Protein AF-A0A895XPS8-F1 (afdb_monomer)

Secondary structure (DSSP, 8-state):
-----------HHHHHHHHHHHHSPPPPHHHHHHHHHHTEEEEEEEETTEEEEEEEEEEE--------------------------------------------------PPPPGGGG---------------------PEEEEESB-SS-EEEES-HHHHHHHHHSS---GGGSSTTHHHHHHH--GGG----GGGEE-TTTHHHHGGG-GGG--HHHHHHHHHHHHHHHHHTT-HHHHGGGSTTSTTHHHHHHHHHHHS-TTHHHHHHHHHTTS-HHHHHHHHHHHHHHHHHHEEEE----

Radius of gyration: 29.36 Å; Cα contacts (8 Å, |Δi|>4): 339; chains: 1; bounding box: 60×93×83 Å

Structure (mmCIF, N/CA/C/O backbone):
data_AF-A0A895XPS8-F1
#
_entry.id   AF-A0A895XPS8-F1
#
loop_
_atom_site.group_PDB
_atom_site.id
_atom_site.type_symbol
_atom_site.label_atom_id
_atom_site.label_alt_id
_atom_site.label_comp_id
_atom_site.label_asym_id
_atom_site.label_entity_id
_atom_site.label_seq_id
_atom_site.pdbx_PDB_ins_code
_atom_site.Cartn_x
_atom_site.Cartn_y
_atom_site.Cartn_z
_atom_site.occupancy
_atom_site.B_iso_or_equiv
_atom_site.auth_seq_id
_atom_site.auth_comp_id
_atom_site.auth_asym_id
_atom_site.auth_atom_id
_atom_site.pdbx_PDB_model_num
ATOM 1 N N . MET A 1 1 ? -20.453 52.262 13.082 1.00 40.09 1 MET A N 1
ATOM 2 C CA . MET A 1 1 ? -20.256 51.409 11.887 1.00 40.09 1 MET A CA 1
ATOM 3 C C . MET A 1 1 ? -18.752 51.249 11.687 1.00 40.09 1 MET A C 1
ATOM 5 O O . MET A 1 1 ? -18.080 52.264 11.710 1.00 40.09 1 MET A O 1
ATOM 9 N N . GLY A 1 2 ? -18.161 50.062 11.555 1.00 44.53 2 GLY A N 1
ATOM 10 C CA . GLY A 1 2 ? -18.755 48.728 11.683 1.00 44.53 2 GLY A CA 1
ATOM 11 C C . GLY A 1 2 ? -18.325 47.770 10.572 1.00 44.53 2 GLY A C 1
ATOM 12 O O . GLY A 1 2 ? -19.093 47.575 9.638 1.00 44.53 2 GLY A O 1
ATOM 13 N N . ARG A 1 3 ? -17.126 47.186 10.698 1.00 40.00 3 ARG A N 1
ATOM 14 C CA . ARG A 1 3 ? -16.707 45.897 10.110 1.00 40.00 3 ARG A CA 1
ATOM 15 C C . ARG A 1 3 ? -15.307 45.547 10.625 1.00 40.00 3 ARG A C 1
ATOM 17 O O . ARG A 1 3 ? -14.319 46.065 10.119 1.00 40.00 3 ARG A O 1
ATOM 24 N N . HIS A 1 4 ? -15.231 44.654 11.609 1.00 42.81 4 HIS A N 1
ATOM 25 C CA . HIS A 1 4 ? -14.074 43.765 11.672 1.00 42.81 4 HIS A CA 1
ATOM 26 C C . HIS A 1 4 ? -14.190 42.818 10.472 1.00 42.81 4 HIS A C 1
ATOM 28 O O . HIS A 1 4 ? -15.273 42.288 10.220 1.00 42.81 4 HIS A O 1
ATOM 34 N N . GLN A 1 5 ? -13.105 42.621 9.726 1.00 44.41 5 GLN A N 1
ATOM 35 C CA . GLN A 1 5 ? -12.938 41.386 8.969 1.00 44.41 5 GLN A CA 1
ATOM 36 C C . GLN A 1 5 ? -12.171 40.435 9.870 1.00 44.41 5 GLN A C 1
ATOM 38 O O . GLN A 1 5 ? -10.956 40.562 10.010 1.00 44.41 5 GLN A O 1
ATOM 43 N N . ASP A 1 6 ? -12.900 39.524 10.502 1.00 43.03 6 ASP A N 1
ATOM 44 C CA . ASP A 1 6 ? -12.275 38.316 11.010 1.00 43.03 6 ASP A CA 1
ATOM 45 C C . ASP A 1 6 ? -11.855 37.460 9.805 1.00 43.03 6 ASP A C 1
ATOM 47 O O . ASP A 1 6 ? -12.596 37.355 8.820 1.00 43.03 6 ASP A O 1
ATOM 51 N N . LYS A 1 7 ? -10.642 36.913 9.847 1.00 45.88 7 LYS A N 1
ATOM 52 C CA . LYS A 1 7 ? -10.114 36.033 8.805 1.00 45.88 7 LYS A CA 1
ATOM 53 C C . LYS A 1 7 ? -10.013 34.643 9.395 1.00 45.88 7 LYS A C 1
ATOM 55 O O . LYS A 1 7 ? -9.065 34.354 10.118 1.00 45.88 7 LYS A O 1
ATOM 60 N N . SER A 1 8 ? -10.962 33.792 9.014 1.00 46.81 8 SER A N 1
ATOM 61 C CA . SER A 1 8 ? -10.943 32.355 9.27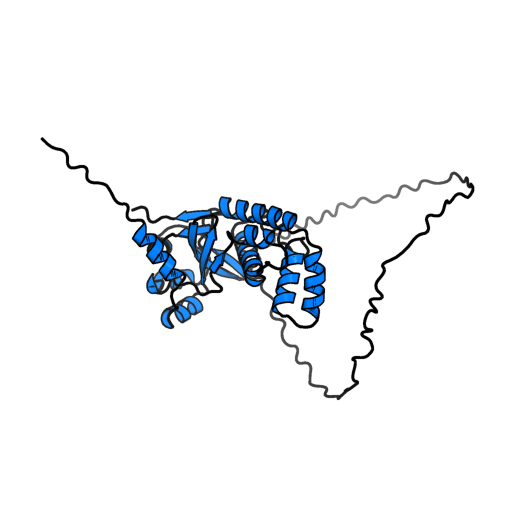4 1.00 46.81 8 SER A CA 1
ATOM 62 C C . SER A 1 8 ? -9.603 31.752 8.841 1.00 46.81 8 SER A C 1
ATOM 64 O O . SER A 1 8 ? -9.371 31.520 7.652 1.00 46.81 8 SER A O 1
ATOM 66 N N . LYS A 1 9 ? -8.714 31.527 9.808 1.00 41.38 9 LYS A N 1
ATOM 67 C CA . LYS A 1 9 ? -7.493 30.747 9.633 1.00 41.38 9 LYS A CA 1
ATOM 68 C C . LYS A 1 9 ? -7.880 29.291 9.887 1.00 41.38 9 LYS A C 1
ATOM 70 O O . LYS A 1 9 ? -8.288 28.973 10.998 1.00 41.38 9 LYS A O 1
ATOM 75 N N . THR A 1 10 ? -7.868 28.470 8.841 1.00 42.91 10 THR A N 1
ATOM 76 C CA . THR A 1 10 ? -8.359 27.085 8.885 1.00 42.91 10 THR A CA 1
ATOM 77 C C . THR A 1 10 ? -7.431 26.167 9.675 1.00 42.91 10 THR A C 1
ATOM 79 O O . THR A 1 10 ? -6.238 26.440 9.815 1.00 42.91 10 THR A O 1
ATOM 82 N N . ASP A 1 11 ? -8.011 25.093 10.209 1.00 46.03 11 ASP A N 1
ATOM 83 C CA . ASP A 1 11 ? -7.439 24.250 11.269 1.00 46.03 11 ASP A CA 1
ATOM 84 C C . ASP A 1 11 ? -6.511 23.125 10.749 1.00 46.03 11 ASP A C 1
ATOM 86 O O . ASP A 1 11 ? -6.299 22.110 11.410 1.00 46.03 11 ASP A O 1
ATOM 90 N N . ASP A 1 12 ? -5.944 23.294 9.546 1.00 49.62 12 ASP A N 1
ATOM 91 C CA . ASP A 1 12 ? -5.148 22.271 8.840 1.00 49.62 12 ASP A CA 1
ATOM 92 C C . ASP A 1 12 ? -3.921 21.776 9.635 1.00 49.62 12 ASP A C 1
ATOM 94 O O . ASP A 1 12 ? -3.418 20.680 9.390 1.00 49.62 12 ASP A O 1
ATOM 98 N N . THR A 1 13 ? -3.435 22.556 10.609 1.00 48.44 13 THR A N 1
ATOM 99 C CA . THR A 1 13 ? -2.271 22.189 11.431 1.00 48.44 13 THR A CA 1
ATOM 100 C C . THR A 1 13 ? -2.527 20.951 12.297 1.00 48.44 13 THR A C 1
ATOM 102 O O . THR A 1 13 ? -1.602 20.172 12.492 1.00 48.44 13 THR A O 1
ATOM 105 N N . SER A 1 14 ? -3.757 20.723 12.780 1.00 61.34 14 SER A N 1
ATOM 106 C CA . SER A 1 14 ? -4.038 19.591 13.682 1.00 61.34 14 SER A CA 1
ATOM 107 C C . SER A 1 14 ? -4.089 18.236 12.969 1.00 61.34 14 SER A C 1
ATOM 109 O O . SER A 1 14 ? -3.797 17.216 13.594 1.00 61.34 14 SER A O 1
ATOM 111 N N . ALA A 1 15 ? -4.482 18.204 11.690 1.00 60.53 15 ALA A N 1
ATOM 112 C CA . ALA A 1 15 ? -4.585 16.959 10.928 1.00 60.53 15 ALA A CA 1
ATOM 113 C C . ALA A 1 15 ? -3.202 16.464 10.477 1.00 60.53 15 ALA A C 1
ATOM 115 O O . ALA A 1 15 ? -2.895 15.295 10.687 1.00 60.53 15 ALA A O 1
ATOM 116 N N . SER A 1 16 ? -2.352 17.363 9.953 1.00 64.56 16 SER A N 1
ATOM 117 C CA . SER A 1 16 ? -0.958 17.035 9.602 1.00 64.56 16 SER A CA 1
ATOM 118 C C . SER A 1 16 ? -0.219 16.477 10.814 1.00 64.56 16 SER A C 1
ATOM 120 O O . SER A 1 16 ? 0.186 15.325 10.784 1.00 64.56 16 SER A O 1
ATOM 122 N N . ASP A 1 17 ? -0.180 17.223 11.924 1.00 61.81 17 ASP A N 1
ATOM 123 C CA . ASP A 1 17 ? 0.524 16.831 13.155 1.00 61.81 17 ASP A CA 1
ATOM 124 C C . ASP A 1 17 ? 0.057 15.459 13.687 1.00 61.81 17 ASP A C 1
ATOM 126 O O . ASP A 1 17 ? 0.854 14.655 14.160 1.00 61.81 17 ASP A O 1
ATOM 130 N N . SER A 1 18 ? -1.229 15.121 13.529 1.00 63.16 18 SER A N 1
ATOM 131 C CA . SER A 1 18 ? -1.770 13.811 13.931 1.00 63.16 18 SER A CA 1
ATOM 132 C C . SER A 1 18 ? -1.343 12.650 13.023 1.00 63.16 18 SER A C 1
ATOM 134 O O . SER A 1 18 ? -1.255 11.518 13.504 1.00 63.16 18 SER A O 1
ATOM 136 N N . LEU A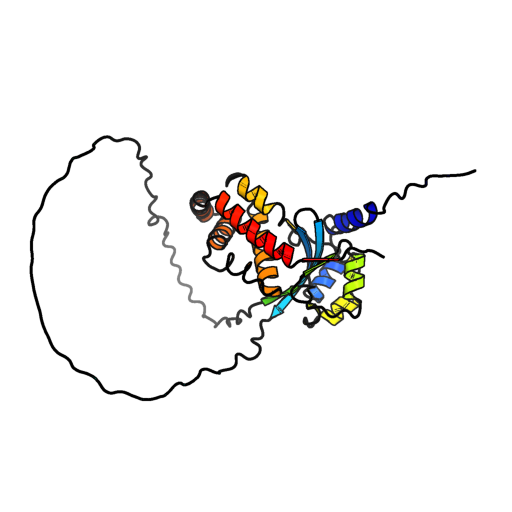 1 19 ? -1.087 12.917 11.740 1.00 70.81 19 LEU A N 1
ATOM 137 C CA . LEU A 1 19 ? -0.596 11.954 10.750 1.00 70.81 19 LEU A CA 1
ATOM 138 C C . LEU A 1 19 ? 0.934 11.830 10.805 1.00 70.81 19 LEU A C 1
ATOM 140 O O . LEU A 1 19 ? 1.459 10.721 10.856 1.00 70.81 19 LEU A O 1
ATOM 144 N N . ASP A 1 20 ? 1.634 12.957 10.925 1.00 68.38 20 ASP A N 1
ATOM 145 C CA . ASP A 1 20 ? 3.077 13.056 11.148 1.00 68.38 20 ASP A CA 1
ATOM 146 C C . ASP A 1 20 ? 3.478 12.299 12.438 1.00 68.38 20 ASP A C 1
ATOM 148 O O . ASP A 1 20 ? 4.460 11.554 12.456 1.00 68.38 20 ASP A O 1
ATOM 152 N N . LEU A 1 21 ? 2.667 12.378 13.505 1.00 61.03 21 LEU A N 1
ATOM 153 C CA . LEU A 1 21 ? 2.832 11.591 14.742 1.00 61.03 21 LEU A CA 1
ATOM 154 C C . LEU A 1 21 ? 2.464 10.101 14.617 1.00 61.03 21 LEU A C 1
ATOM 156 O O . LEU A 1 21 ? 2.770 9.334 15.531 1.00 61.03 21 LEU A O 1
ATOM 160 N N . ALA A 1 22 ? 1.769 9.687 13.556 1.00 64.75 22 ALA A N 1
ATOM 161 C CA . ALA A 1 22 ? 1.498 8.277 13.258 1.00 64.75 22 ALA A CA 1
ATOM 162 C C . ALA A 1 22 ? 2.569 7.660 12.335 1.00 64.75 22 ALA A C 1
ATOM 164 O O . ALA A 1 22 ? 2.718 6.440 12.339 1.00 64.75 22 ALA A O 1
ATOM 165 N N . LEU A 1 23 ? 3.308 8.508 11.604 1.00 69.00 23 LEU A N 1
ATOM 166 C CA . LEU A 1 23 ? 4.455 8.185 10.744 1.00 69.00 23 LEU A CA 1
ATOM 167 C C . LEU A 1 23 ? 5.811 8.216 11.473 1.00 69.00 23 LEU A C 1
ATOM 169 O O . LEU A 1 23 ? 6.723 7.493 11.096 1.00 69.00 23 LEU A O 1
ATOM 173 N N . SER A 1 24 ? 5.972 9.071 12.491 1.00 65.75 24 SER A N 1
ATOM 174 C CA . SER A 1 24 ? 7.258 9.298 13.189 1.00 65.75 24 SER A CA 1
ATOM 175 C C . SER A 1 24 ? 7.277 8.858 14.661 1.00 65.75 24 SER A C 1
ATOM 177 O O . SER A 1 24 ? 8.214 9.161 15.404 1.00 65.75 24 SER A O 1
ATOM 179 N N . GLY A 1 25 ? 6.228 8.169 15.115 1.00 68.62 25 GLY A N 1
ATOM 180 C CA . GLY A 1 25 ? 6.114 7.672 16.485 1.00 68.62 25 GLY A CA 1
ATOM 181 C C . GLY A 1 25 ? 6.799 6.318 16.682 1.00 68.62 25 GLY A C 1
ATOM 182 O O . GLY A 1 25 ? 6.809 5.484 15.788 1.00 68.62 25 GLY A O 1
ATOM 183 N N . THR A 1 26 ? 7.309 6.044 17.885 1.00 80.38 26 THR A N 1
ATOM 184 C CA . THR A 1 26 ? 7.646 4.666 18.281 1.00 80.38 26 THR A CA 1
ATOM 185 C C . THR A 1 26 ? 6.399 3.984 18.840 1.00 80.38 26 THR A C 1
ATOM 187 O O . THR A 1 26 ? 5.802 4.482 19.802 1.00 80.38 26 THR A O 1
ATOM 190 N N . ARG A 1 27 ? 6.013 2.843 18.260 1.00 85.25 27 ARG A N 1
ATOM 191 C CA . ARG A 1 27 ? 4.929 1.983 18.755 1.00 85.25 27 ARG A CA 1
ATOM 192 C C . ARG A 1 27 ? 5.228 1.519 20.199 1.00 85.25 27 ARG A C 1
ATOM 194 O O . ARG A 1 27 ? 6.380 1.465 20.636 1.00 85.25 27 ARG A O 1
ATOM 201 N N . SER A 1 28 ? 4.187 1.289 21.003 1.00 91.25 28 SER A N 1
ATOM 202 C CA . SER A 1 28 ? 4.339 0.918 22.422 1.00 91.25 28 SER A CA 1
ATOM 203 C C . SER A 1 28 ? 4.101 -0.572 22.640 1.00 91.25 28 SER A C 1
ATOM 205 O O . SER A 1 28 ? 3.208 -1.134 22.024 1.00 91.25 28 SER A O 1
ATOM 207 N N . LYS A 1 29 ? 4.761 -1.190 23.628 1.00 93.62 29 LYS A N 1
ATOM 208 C CA . LYS A 1 29 ? 4.607 -2.631 23.941 1.00 93.62 29 LYS A CA 1
ATOM 209 C C . LYS A 1 29 ? 3.180 -3.104 24.244 1.00 93.62 29 LYS A C 1
ATOM 211 O O . LYS A 1 29 ? 2.916 -4.304 24.218 1.00 93.62 29 LYS A O 1
ATOM 216 N N . GLU A 1 30 ? 2.263 -2.190 24.561 1.00 94.81 30 GLU A N 1
ATOM 217 C CA . GLU A 1 30 ? 0.832 -2.503 24.646 1.00 94.81 30 GLU A CA 1
ATOM 218 C C . GLU A 1 30 ? 0.135 -2.487 23.279 1.00 94.81 30 GLU A C 1
ATOM 220 O O . GLU A 1 30 ? -0.764 -3.293 23.058 1.00 94.81 30 GLU A O 1
ATOM 225 N N . ALA A 1 31 ? 0.550 -1.591 22.379 1.00 94.12 31 ALA A N 1
ATOM 226 C CA . ALA A 1 31 ? 0.105 -1.529 20.992 1.00 94.12 31 ALA A CA 1
ATOM 227 C C . ALA A 1 31 ? 0.661 -2.705 20.174 1.00 94.12 31 ALA A C 1
ATOM 229 O O . ALA A 1 31 ? -0.132 -3.384 19.535 1.00 94.12 31 ALA A O 1
ATOM 230 N N . ASP A 1 32 ? 1.965 -3.001 20.261 1.00 94.12 32 ASP A N 1
ATOM 231 C CA . ASP A 1 32 ? 2.622 -4.129 19.572 1.00 94.12 32 ASP A CA 1
ATOM 232 C C . ASP A 1 32 ? 1.837 -5.427 19.823 1.00 94.12 32 ASP A C 1
ATOM 234 O O . ASP A 1 32 ? 1.314 -6.066 18.912 1.00 94.12 32 ASP A O 1
ATOM 238 N N . ARG A 1 33 ? 1.640 -5.742 21.111 1.00 96.50 33 ARG A N 1
ATOM 239 C CA . ARG A 1 33 ? 0.893 -6.912 21.578 1.00 96.50 33 ARG A CA 1
ATOM 240 C C . ARG A 1 33 ? -0.598 -6.853 21.229 1.00 96.50 33 ARG A C 1
ATOM 242 O O . ARG A 1 33 ? -1.237 -7.895 21.106 1.00 96.50 33 ARG A O 1
ATOM 249 N N . PHE A 1 34 ? -1.186 -5.661 21.122 1.00 97.19 34 PHE A N 1
ATOM 250 C CA . PHE A 1 34 ? -2.576 -5.517 20.695 1.00 97.19 34 PHE A CA 1
ATOM 251 C C . PHE A 1 34 ? -2.734 -5.886 19.217 1.00 97.19 34 PHE A C 1
ATOM 253 O O . PHE A 1 34 ? -3.637 -6.662 18.911 1.00 97.19 34 PHE A O 1
ATOM 260 N N . TRP A 1 35 ? -1.859 -5.381 18.342 1.00 96.31 35 TRP A N 1
ATOM 261 C CA . TRP A 1 35 ? -1.860 -5.675 16.906 1.00 96.31 35 TRP A CA 1
ATOM 262 C C . TRP A 1 35 ? -1.541 -7.149 16.631 1.00 96.31 35 TRP A C 1
ATOM 264 O O . TRP A 1 35 ? -2.340 -7.821 15.980 1.00 96.31 35 TRP A O 1
ATOM 274 N N . GLU A 1 36 ? -0.499 -7.699 17.266 1.00 95.44 36 GLU A N 1
ATOM 275 C CA . GLU A 1 36 ? -0.181 -9.139 17.278 1.00 95.44 36 GLU A CA 1
ATOM 276 C C . GLU A 1 36 ? -1.398 -9.993 17.697 1.00 95.44 36 GLU A C 1
ATOM 278 O O . GLU A 1 36 ? -1.728 -10.991 17.059 1.00 95.44 36 GLU A O 1
ATOM 283 N N . GLN A 1 37 ? -2.134 -9.584 18.740 1.00 96.25 37 GLN A N 1
ATOM 284 C CA . GLN A 1 37 ? -3.316 -10.311 19.223 1.00 96.25 37 GLN A CA 1
ATOM 285 C C . GLN A 1 37 ? -4.530 -10.248 18.267 1.00 96.25 37 GLN A C 1
ATOM 287 O O . GLN A 1 37 ? -5.466 -11.053 18.413 1.00 96.25 37 GLN A O 1
ATOM 292 N N . VAL A 1 38 ? -4.567 -9.298 17.324 1.00 97.06 38 VAL A N 1
ATOM 293 C CA . VAL A 1 38 ? -5.663 -9.168 16.350 1.00 97.06 38 VAL A CA 1
ATOM 294 C C . VAL A 1 38 ? -5.289 -9.552 14.919 1.00 97.06 38 VAL A C 1
ATOM 296 O O . VAL A 1 38 ? -6.217 -9.785 14.153 1.00 97.06 38 VAL A O 1
ATOM 299 N N . GLY A 1 39 ? -4.009 -9.655 14.554 1.00 96.12 39 GLY A N 1
ATOM 300 C CA . GLY A 1 39 ? -3.599 -9.922 13.167 1.00 96.12 39 GLY A CA 1
ATOM 301 C C . GLY A 1 39 ? -4.041 -8.802 12.219 1.00 96.12 39 GLY A C 1
ATOM 302 O O . GLY A 1 39 ? -4.713 -9.059 11.223 1.00 96.12 39 GLY A O 1
ATOM 303 N N . VAL A 1 40 ? -3.772 -7.550 12.602 1.00 97.12 40 VAL A N 1
ATOM 304 C CA . VAL A 1 40 ? -4.141 -6.344 11.847 1.00 97.12 40 VAL A CA 1
ATOM 305 C C . VAL A 1 40 ? -3.005 -5.334 11.963 1.00 97.12 40 VAL A C 1
ATOM 307 O O . VAL A 1 40 ? -2.607 -5.008 13.080 1.00 97.12 40 VAL A O 1
ATOM 310 N N . ASP A 1 41 ? -2.569 -4.784 10.836 1.00 96.62 41 ASP A N 1
ATOM 311 C CA . ASP A 1 41 ? -1.514 -3.778 10.747 1.00 96.62 41 ASP A CA 1
ATOM 312 C C . ASP A 1 41 ? -2.140 -2.392 10.508 1.00 96.62 41 ASP A C 1
ATOM 314 O O . ASP A 1 41 ? -2.977 -2.243 9.605 1.00 96.62 41 ASP A O 1
ATOM 318 N N . PRO A 1 42 ? -1.767 -1.346 11.266 1.00 97.12 42 PRO A N 1
ATOM 319 C CA . PRO A 1 42 ? -1.985 0.031 10.851 1.00 97.12 42 PRO A CA 1
ATOM 320 C C . PRO A 1 42 ? -0.894 0.439 9.855 1.00 97.12 42 PRO A C 1
ATOM 322 O O . PRO A 1 42 ? 0.287 0.387 10.187 1.00 97.12 42 PRO A O 1
ATOM 325 N N . ILE A 1 43 ? -1.298 0.881 8.662 1.00 97.19 43 ILE A N 1
ATOM 326 C CA . ILE A 1 43 ? -0.374 1.284 7.590 1.00 97.19 43 ILE A CA 1
ATOM 327 C C . ILE A 1 43 ? -0.652 2.712 7.108 1.00 97.19 43 ILE A C 1
ATOM 329 O O . ILE A 1 43 ? -1.784 3.201 7.228 1.00 97.19 43 ILE A O 1
ATOM 333 N N . VAL A 1 44 ? 0.341 3.353 6.485 1.00 96.44 44 VAL A N 1
ATOM 334 C CA . VAL A 1 44 ? 0.159 4.600 5.719 1.00 96.44 44 VAL A CA 1
ATOM 335 C C . VAL A 1 44 ? 0.454 4.367 4.244 1.00 96.44 44 VAL A C 1
ATOM 337 O O . VAL A 1 44 ? 1.449 3.751 3.881 1.00 96.44 44 VAL A O 1
ATOM 340 N N . ILE A 1 45 ? -0.400 4.919 3.380 1.00 97.25 45 ILE A N 1
ATOM 341 C CA . ILE A 1 45 ? -0.162 4.989 1.935 1.00 97.25 45 ILE A CA 1
ATOM 342 C C . ILE A 1 45 ? -0.011 6.459 1.533 1.00 97.25 45 ILE A C 1
ATOM 344 O O . ILE A 1 45 ? -0.920 7.268 1.755 1.00 97.25 45 ILE A O 1
ATOM 348 N N . HIS A 1 46 ? 1.127 6.803 0.927 1.00 96.69 46 HIS A N 1
ATOM 349 C CA . HIS A 1 46 ? 1.402 8.112 0.332 1.00 96.69 46 HIS A CA 1
ATOM 350 C C . HIS A 1 46 ? 1.005 8.089 -1.148 1.00 96.69 46 HIS A C 1
ATOM 352 O O . HIS A 1 46 ? 1.410 7.204 -1.899 1.00 96.69 46 HIS A O 1
ATOM 358 N N . LEU A 1 47 ? 0.172 9.040 -1.586 1.00 94.56 47 LEU A N 1
ATOM 359 C CA . LEU A 1 47 ? -0.404 9.013 -2.931 1.00 94.56 47 LEU A CA 1
ATOM 360 C C . LEU A 1 47 ? -0.581 10.420 -3.531 1.00 94.56 47 LEU A C 1
ATOM 362 O O . LEU A 1 47 ? -1.527 11.170 -3.254 1.00 94.56 47 LEU A O 1
ATOM 366 N N . GLY A 1 48 ? 0.360 10.772 -4.406 1.00 90.50 48 GLY A N 1
ATOM 367 C CA . GLY A 1 48 ? 0.433 11.990 -5.214 1.00 90.50 48 GLY A CA 1
ATOM 368 C C . GLY A 1 48 ? 0.747 13.277 -4.443 1.00 90.50 48 GLY A C 1
ATOM 369 O O . GLY A 1 48 ? 1.682 13.986 -4.803 1.00 90.50 48 GLY A O 1
ATOM 370 N N . LYS A 1 49 ? -0.099 13.627 -3.464 1.00 87.50 49 LYS A N 1
ATOM 371 C CA . LYS A 1 49 ? 0.011 14.817 -2.585 1.00 87.50 49 LYS A CA 1
ATOM 372 C C . LYS A 1 49 ? -0.694 14.662 -1.230 1.00 87.50 49 LYS A C 1
ATOM 374 O O . LYS A 1 49 ? -0.790 15.633 -0.484 1.00 87.50 49 LYS A O 1
ATOM 379 N N . ASN A 1 50 ? -1.269 13.497 -0.947 1.00 92.00 50 ASN A N 1
ATOM 380 C CA . ASN A 1 50 ? -1.921 13.204 0.324 1.00 92.00 50 ASN A CA 1
ATOM 381 C C . ASN A 1 50 ? -1.366 11.870 0.817 1.00 92.00 50 ASN A C 1
ATOM 383 O O . ASN A 1 50 ? -1.205 10.953 0.012 1.00 92.00 50 ASN A O 1
ATOM 387 N N . SER A 1 51 ? -1.159 11.756 2.120 1.00 94.38 51 SER A N 1
ATOM 388 C CA . SER A 1 51 ? -0.912 10.483 2.797 1.00 94.38 51 SER A CA 1
ATOM 389 C C . SER A 1 51 ? -2.134 10.148 3.645 1.00 94.38 51 SER A C 1
ATOM 391 O O . SER A 1 51 ? -2.910 11.045 3.994 1.00 94.38 51 SER A O 1
ATOM 393 N N . GLY A 1 52 ? -2.357 8.874 3.956 1.00 95.25 52 GLY A N 1
ATOM 394 C CA . GLY A 1 52 ? -3.476 8.502 4.815 1.00 95.25 52 GLY A CA 1
ATOM 395 C C . GLY A 1 52 ? -3.351 7.124 5.439 1.00 95.25 52 GLY A C 1
ATOM 396 O O . GLY A 1 52 ? -2.848 6.186 4.824 1.00 95.25 52 GLY A O 1
ATOM 397 N N . LEU A 1 53 ? -3.853 7.039 6.667 1.00 96.81 53 LEU A N 1
ATOM 398 C CA . LEU A 1 53 ? -3.884 5.840 7.492 1.00 96.81 53 LEU A CA 1
ATOM 399 C C . LEU A 1 53 ? -4.985 4.886 7.036 1.00 96.81 53 LEU A C 1
ATOM 401 O O . LEU A 1 53 ? -6.111 5.311 6.762 1.00 96.81 53 LEU A O 1
ATOM 405 N N . THR A 1 54 ? -4.701 3.590 7.052 1.00 97.94 54 THR A N 1
ATOM 406 C CA . THR A 1 54 ? -5.720 2.542 6.949 1.00 97.94 54 THR A CA 1
ATOM 407 C C . THR A 1 54 ? -5.331 1.326 7.787 1.00 97.94 54 THR A C 1
ATOM 409 O O . THR A 1 54 ? -4.355 1.374 8.534 1.00 97.94 54 THR A O 1
ATOM 412 N N . LEU A 1 55 ? -6.127 0.259 7.720 1.00 98.31 55 LEU A N 1
ATOM 413 C CA . LEU A 1 55 ? -5.801 -1.027 8.336 1.00 98.31 55 LEU A CA 1
ATOM 414 C C . LEU A 1 55 ? -5.726 -2.106 7.253 1.00 98.31 55 LEU A C 1
ATOM 416 O O . LEU A 1 55 ? -6.639 -2.182 6.423 1.00 98.31 55 LEU A O 1
ATOM 420 N N . ARG A 1 56 ? -4.688 -2.941 7.314 1.00 98.06 56 ARG A N 1
ATOM 421 C CA . ARG A 1 56 ? -4.550 -4.205 6.578 1.00 98.06 56 ARG A CA 1
ATOM 422 C C . ARG A 1 56 ? -4.680 -5.367 7.565 1.00 98.06 56 ARG A C 1
ATOM 424 O O . ARG A 1 56 ? -4.353 -5.229 8.736 1.00 98.06 56 ARG A O 1
ATOM 431 N N . ALA A 1 57 ? -5.171 -6.499 7.102 1.00 97.19 57 ALA A N 1
ATOM 432 C CA . ALA A 1 57 ? -5.118 -7.791 7.770 1.00 97.19 57 ALA A CA 1
ATOM 433 C C . ALA A 1 57 ? -4.972 -8.869 6.693 1.00 97.19 57 ALA A C 1
ATOM 435 O O . ALA A 1 57 ? -5.242 -8.594 5.525 1.00 97.19 57 ALA A O 1
ATOM 436 N N . TYR A 1 58 ? -4.639 -10.091 7.086 1.00 95.06 58 TYR A N 1
ATOM 437 C CA . TYR A 1 58 ? -4.709 -11.252 6.202 1.00 95.06 58 TYR A CA 1
ATOM 438 C C . TYR A 1 58 ? -5.747 -12.244 6.730 1.00 95.06 58 TYR A C 1
ATOM 440 O O . TYR A 1 58 ? -6.000 -12.319 7.937 1.00 95.06 58 TYR A O 1
ATOM 448 N N . LYS A 1 59 ? -6.392 -12.977 5.821 1.00 90.94 59 LYS A N 1
ATOM 449 C CA . LYS A 1 59 ? -7.216 -14.147 6.149 1.00 90.94 59 LYS A CA 1
ATOM 450 C C . LYS A 1 59 ? -6.728 -15.349 5.351 1.00 90.94 59 LYS A C 1
ATOM 452 O O . LYS A 1 59 ? -6.279 -15.184 4.222 1.00 90.94 59 LYS A O 1
ATOM 457 N N . ALA A 1 60 ? -6.896 -16.546 5.900 1.00 85.94 60 ALA A N 1
ATOM 458 C CA . ALA A 1 60 ? -6.755 -17.772 5.127 1.00 85.94 60 ALA A CA 1
ATOM 459 C C . ALA A 1 60 ? -7.663 -17.737 3.883 1.00 85.94 60 ALA A C 1
ATOM 461 O O . ALA A 1 60 ? -8.838 -17.357 3.976 1.00 85.94 60 ALA A O 1
ATOM 462 N N . TYR A 1 61 ? -7.134 -18.157 2.737 1.00 74.81 61 TYR A N 1
ATOM 463 C CA . TYR A 1 61 ? -7.931 -18.564 1.593 1.00 74.81 61 TYR A CA 1
ATOM 464 C C . TYR A 1 61 ? -8.604 -19.893 1.928 1.00 74.81 61 TYR A C 1
ATOM 466 O O . TYR A 1 61 ? -8.066 -20.977 1.712 1.00 74.81 61 TYR A O 1
ATOM 474 N N . GLU A 1 62 ? -9.804 -19.802 2.490 1.00 68.62 62 GLU A N 1
ATOM 475 C CA . GLU A 1 62 ? -10.774 -20.876 2.345 1.00 68.62 62 GLU A CA 1
ATOM 476 C C . GLU A 1 62 ? -11.303 -20.786 0.901 1.00 68.62 62 GLU A C 1
ATOM 478 O O . GLU A 1 62 ? -11.872 -19.747 0.544 1.00 68.62 62 GLU A O 1
ATOM 483 N N . PRO A 1 63 ? -11.093 -21.806 0.042 1.00 59.88 63 PRO A N 1
ATOM 484 C CA . PRO A 1 63 ? -11.723 -21.852 -1.270 1.00 59.88 63 PRO A CA 1
ATOM 485 C C . PRO A 1 63 ? -13.226 -22.083 -1.073 1.00 59.88 63 PRO A C 1
ATOM 487 O O . PRO A 1 63 ? -13.688 -23.220 -0.996 1.00 59.88 63 PRO A O 1
ATOM 490 N N . GLU A 1 64 ? -13.969 -20.982 -0.931 1.00 56.41 64 GLU A N 1
ATOM 491 C CA . GLU A 1 64 ? -15.432 -20.953 -0.882 1.00 56.41 64 GLU A CA 1
ATOM 492 C C . GLU A 1 64 ? -15.986 -21.560 -2.181 1.00 56.41 64 GLU A C 1
ATOM 494 O O . GLU A 1 64 ? -15.985 -20.899 -3.216 1.00 56.41 64 GLU A O 1
ATOM 499 N N . ASP A 1 65 ? -16.398 -22.829 -2.096 1.00 42.44 65 ASP A N 1
ATOM 500 C CA . ASP A 1 65 ? -17.120 -23.625 -3.093 1.00 42.44 65 ASP A CA 1
ATOM 501 C C . ASP A 1 65 ? -16.753 -23.314 -4.561 1.00 42.44 65 ASP A C 1
ATOM 503 O O . ASP A 1 65 ? -17.468 -22.616 -5.281 1.00 42.44 65 ASP A O 1
ATOM 507 N N . LEU A 1 66 ? -15.644 -23.900 -5.034 1.00 48.47 66 LEU A N 1
ATOM 508 C CA . LEU A 1 66 ? -15.448 -24.112 -6.471 1.00 48.47 66 LEU A CA 1
ATOM 509 C C . LEU A 1 66 ? -16.559 -25.049 -6.966 1.00 48.47 66 LEU A C 1
ATOM 511 O O . LEU A 1 66 ? -16.437 -26.265 -6.830 1.00 48.47 66 LEU A O 1
ATOM 515 N N . ASP A 1 67 ? -17.636 -24.479 -7.513 1.00 48.22 67 ASP A N 1
ATOM 516 C CA . ASP A 1 67 ? -18.716 -25.233 -8.152 1.00 48.22 67 ASP A CA 1
ATOM 517 C C . ASP A 1 67 ? -18.119 -26.188 -9.201 1.00 48.22 67 ASP A C 1
ATOM 519 O O . ASP A 1 67 ? -17.595 -25.755 -10.231 1.00 48.22 67 ASP A O 1
ATOM 523 N N . GLU A 1 68 ? -18.203 -27.499 -8.948 1.00 46.25 68 GLU A N 1
ATOM 524 C CA . GLU A 1 68 ? -17.736 -28.558 -9.855 1.00 46.25 68 GLU A CA 1
ATOM 525 C C . GLU A 1 68 ? -18.674 -28.730 -11.073 1.00 46.25 68 GLU A C 1
ATOM 527 O O . GLU A 1 68 ? -18.961 -29.848 -11.497 1.00 46.25 68 GLU A O 1
ATOM 532 N N . GLU A 1 69 ? -19.112 -27.629 -11.699 1.00 45.03 69 GLU A N 1
ATOM 533 C CA . GLU A 1 69 ? -19.651 -27.623 -13.070 1.00 45.03 69 GLU A CA 1
ATOM 534 C C . GLU A 1 69 ? -18.499 -27.780 -14.087 1.00 45.03 69 GLU A C 1
ATOM 536 O O . GLU A 1 69 ? -18.300 -26.998 -15.018 1.00 45.03 69 GLU A O 1
ATOM 541 N N . LEU A 1 70 ? -17.726 -28.858 -13.907 1.00 47.03 70 LEU A N 1
ATOM 542 C CA . LEU A 1 70 ? -17.088 -29.550 -15.016 1.00 47.03 70 LEU A CA 1
ATOM 543 C C . LEU A 1 70 ? -18.209 -30.230 -15.805 1.00 47.03 70 LEU A C 1
ATOM 545 O O . LEU A 1 70 ? -18.577 -31.367 -15.513 1.00 47.03 70 LEU A O 1
ATOM 549 N N . ASP A 1 71 ? -18.754 -29.517 -16.791 1.00 43.28 71 ASP A N 1
ATOM 550 C CA . ASP A 1 71 ? -19.661 -30.095 -17.780 1.00 43.28 71 ASP A CA 1
ATOM 551 C C . ASP A 1 71 ? -18.984 -31.315 -18.434 1.00 43.28 71 ASP A C 1
ATOM 553 O O . ASP A 1 71 ? -18.102 -31.185 -19.289 1.00 43.28 71 ASP A O 1
ATOM 557 N N . GLU A 1 72 ? -19.394 -32.524 -18.031 1.00 44.06 72 GLU A N 1
ATOM 558 C CA . GLU A 1 72 ? -19.072 -33.770 -18.732 1.00 44.06 72 GLU A CA 1
ATOM 559 C C . GLU A 1 72 ? -19.855 -33.818 -20.056 1.00 44.06 72 GLU A C 1
ATOM 561 O O . GLU A 1 72 ? -20.780 -34.619 -20.221 1.00 44.06 72 GLU A O 1
ATOM 566 N N . ASP A 1 73 ? -19.450 -32.966 -21.008 1.00 43.25 73 ASP A N 1
ATOM 567 C CA . ASP A 1 73 ? -19.864 -32.934 -22.419 1.00 43.25 73 ASP A CA 1
ATOM 568 C C . ASP A 1 73 ? -19.426 -34.244 -23.113 1.00 43.25 73 ASP A C 1
ATOM 570 O O . ASP A 1 73 ? -18.499 -34.328 -23.921 1.00 43.25 73 ASP A O 1
ATOM 574 N N . THR A 1 74 ? -20.101 -35.323 -22.728 1.00 45.84 74 THR A N 1
ATOM 575 C CA . THR A 1 74 ? -19.873 -36.715 -23.127 1.00 45.84 74 THR A CA 1
ATOM 576 C C . THR A 1 74 ? -20.767 -37.107 -24.305 1.00 45.84 74 THR A C 1
ATOM 578 O O . THR A 1 74 ? -21.239 -38.241 -24.398 1.00 45.84 74 THR A O 1
ATOM 581 N N . ASP A 1 75 ? -20.978 -36.169 -25.236 1.00 43.84 75 ASP A N 1
ATOM 582 C CA . ASP A 1 75 ? -21.714 -36.417 -26.477 1.00 43.84 75 ASP A CA 1
ATOM 583 C C . ASP A 1 75 ? -20.813 -37.116 -27.517 1.00 43.84 75 ASP A C 1
ATOM 585 O O . ASP A 1 75 ? -20.012 -36.525 -28.245 1.00 43.84 75 ASP A O 1
ATOM 589 N N . ASP A 1 76 ? -20.963 -38.437 -27.527 1.00 43.03 76 ASP A N 1
ATOM 590 C CA . ASP A 1 76 ? -20.355 -39.426 -28.415 1.00 43.03 76 ASP A CA 1
ATOM 591 C C . ASP A 1 76 ? -20.843 -39.280 -29.874 1.00 43.03 76 ASP A C 1
ATOM 593 O O . ASP A 1 76 ? -21.969 -39.661 -30.199 1.00 43.03 76 ASP A O 1
ATOM 597 N N . ASP A 1 77 ? -19.990 -38.788 -30.784 1.00 39.91 77 ASP A N 1
ATOM 598 C CA . ASP A 1 77 ? -20.132 -39.068 -32.223 1.00 39.91 77 ASP A CA 1
ATOM 599 C C . ASP A 1 77 ? -18.769 -39.245 -32.918 1.00 39.91 77 ASP A C 1
ATOM 601 O O . ASP A 1 77 ? -17.961 -38.318 -33.047 1.00 39.91 77 ASP A O 1
ATOM 605 N N . ALA A 1 78 ? -18.511 -40.466 -33.390 1.00 40.94 78 ALA A N 1
ATOM 606 C CA . ALA A 1 78 ? -17.273 -40.858 -34.048 1.00 40.94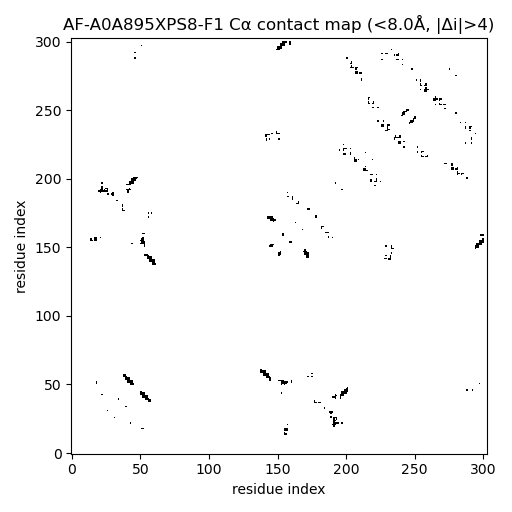 78 ALA A CA 1
ATOM 607 C C . ALA A 1 78 ? -17.533 -41.644 -35.346 1.00 40.94 78 ALA A C 1
ATOM 609 O O . ALA A 1 78 ? -17.896 -42.818 -35.312 1.00 40.94 78 ALA A O 1
ATOM 610 N N . GLU A 1 79 ? -17.206 -41.053 -36.504 1.00 37.81 79 GLU A N 1
ATOM 611 C CA . GLU A 1 79 ? -17.029 -41.787 -37.771 1.00 37.81 79 GLU A CA 1
ATOM 612 C C . GLU A 1 79 ? -15.906 -41.158 -38.646 1.00 37.81 79 GLU A C 1
ATOM 614 O O . GLU A 1 79 ? -15.790 -39.930 -38.705 1.00 37.81 79 GLU A O 1
ATOM 619 N N . PRO A 1 80 ? -15.033 -41.939 -39.332 1.00 39.12 80 PRO A N 1
ATOM 620 C CA . PRO A 1 80 ? -13.762 -41.421 -39.849 1.00 39.12 80 PRO A CA 1
ATOM 621 C C . PRO A 1 80 ? -13.671 -41.322 -41.389 1.00 39.12 80 PRO A C 1
ATOM 623 O O . PRO A 1 80 ? -13.446 -42.307 -42.105 1.00 39.12 80 PRO A O 1
ATOM 626 N N . ALA A 1 81 ? -13.694 -40.098 -41.922 1.00 37.12 81 ALA A N 1
ATOM 627 C CA . ALA A 1 81 ? -13.590 -39.832 -43.363 1.00 37.12 81 ALA A CA 1
ATOM 628 C C . ALA A 1 81 ? -12.169 -40.043 -43.951 1.00 37.12 81 ALA A C 1
ATOM 630 O O . ALA A 1 81 ? -11.331 -39.141 -43.986 1.00 37.12 81 ALA A O 1
ATOM 631 N N . LYS A 1 82 ? -11.897 -41.233 -44.509 1.00 34.91 82 LYS A N 1
ATOM 632 C CA . LYS A 1 82 ? -10.667 -41.521 -45.283 1.00 34.91 82 LYS A CA 1
ATOM 633 C C . LYS A 1 82 ? -10.723 -40.922 -46.701 1.00 34.91 82 LYS A C 1
ATOM 635 O O . LYS A 1 82 ? -11.475 -41.408 -47.541 1.00 34.91 82 LYS A O 1
ATOM 640 N N . GLY A 1 83 ? -9.847 -39.959 -47.013 1.00 32.56 83 GLY A N 1
ATOM 641 C CA . GLY A 1 83 ? -9.651 -39.393 -48.362 1.00 32.56 83 GLY A CA 1
ATOM 642 C C . GLY A 1 83 ? -8.184 -39.437 -48.820 1.00 32.56 83 GLY A C 1
ATOM 643 O O . GLY A 1 83 ? -7.282 -39.196 -48.023 1.00 32.56 83 GLY A O 1
ATOM 644 N N . GLN A 1 84 ? -7.913 -39.775 -50.089 1.00 33.28 84 GLN A N 1
ATOM 645 C CA . GLN A 1 84 ? -6.553 -40.087 -50.570 1.00 33.28 84 GLN A CA 1
ATOM 646 C C . GLN A 1 84 ? -5.924 -39.056 -51.537 1.00 33.28 84 GLN A C 1
ATOM 648 O O . GLN A 1 84 ? -6.516 -38.690 -52.544 1.00 33.28 84 GLN A O 1
ATOM 653 N N . ALA A 1 85 ? -4.620 -38.822 -51.319 1.00 33.56 85 ALA A N 1
ATOM 654 C CA . ALA A 1 85 ? -3.535 -38.830 -52.322 1.00 33.56 85 ALA A CA 1
ATOM 655 C C . ALA A 1 85 ? -3.224 -37.631 -53.270 1.00 33.56 85 ALA A C 1
ATOM 657 O O . ALA A 1 85 ? -3.938 -37.333 -54.218 1.00 33.56 85 ALA A O 1
ATOM 658 N N . LYS A 1 86 ? -1.942 -37.214 -53.170 1.00 32.56 86 LYS A N 1
ATOM 659 C CA . LYS A 1 86 ? -0.953 -36.938 -54.254 1.00 32.56 86 LYS A CA 1
ATOM 660 C C . LYS A 1 86 ? -1.131 -35.730 -55.198 1.00 32.56 86 LYS A C 1
ATOM 662 O O . LYS A 1 86 ? -1.890 -35.807 -56.157 1.00 32.56 86 LYS A O 1
ATOM 667 N N . ASN A 1 87 ? -0.196 -34.768 -55.096 1.00 31.12 87 ASN A N 1
ATOM 668 C CA . ASN A 1 87 ? 0.692 -34.211 -56.160 1.00 31.12 87 ASN A CA 1
ATOM 669 C C . ASN A 1 87 ? 1.382 -32.916 -55.635 1.00 31.12 87 ASN A C 1
ATOM 671 O O . ASN A 1 87 ? 0.806 -32.263 -54.779 1.00 31.12 87 ASN A O 1
ATOM 675 N N . LYS A 1 88 ? 2.573 -32.453 -56.067 1.00 35.16 88 LYS A N 1
ATOM 676 C CA . LYS A 1 88 ? 3.683 -33.036 -56.866 1.00 35.16 88 LYS A CA 1
ATOM 677 C C . LYS A 1 88 ? 5.004 -32.275 -56.572 1.00 35.16 88 LYS A C 1
ATOM 679 O O . LYS A 1 88 ? 4.985 -31.231 -55.937 1.00 35.16 88 LYS A O 1
ATOM 684 N N . ARG A 1 89 ? 6.151 -32.793 -57.040 1.00 31.97 89 ARG A N 1
ATOM 685 C CA . ARG A 1 89 ? 7.510 -32.222 -56.849 1.00 31.97 89 ARG A CA 1
ATOM 686 C C . ARG A 1 89 ? 7.913 -31.157 -57.888 1.00 31.97 89 ARG A C 1
ATOM 688 O O . ARG A 1 89 ? 7.643 -31.345 -59.069 1.00 31.97 89 ARG A O 1
ATOM 695 N N . GLY A 1 90 ? 8.760 -30.219 -57.451 1.00 31.62 90 GLY A N 1
ATOM 696 C CA . GLY A 1 90 ? 9.730 -29.427 -58.237 1.00 31.62 90 GLY A CA 1
ATOM 697 C C . GLY A 1 90 ? 10.256 -28.275 -57.362 1.00 31.62 90 GLY A C 1
ATOM 698 O O . GLY A 1 90 ? 9.428 -27.500 -56.913 1.00 31.62 90 GLY A O 1
ATOM 699 N N . LYS A 1 91 ? 11.514 -28.129 -56.910 1.00 30.42 91 LYS A N 1
ATOM 700 C CA . LYS A 1 91 ? 12.881 -28.625 -57.224 1.00 30.42 91 LYS A CA 1
ATOM 701 C C . LYS A 1 91 ? 13.734 -27.663 -58.075 1.00 30.42 91 LYS A C 1
ATOM 703 O O . LYS A 1 91 ? 13.745 -27.812 -59.292 1.00 30.42 91 LYS A O 1
ATOM 708 N N . LYS A 1 92 ? 14.610 -26.923 -57.366 1.00 31.62 92 LYS A N 1
ATOM 709 C CA . LYS A 1 92 ? 15.851 -26.263 -57.837 1.00 31.62 92 LYS A CA 1
ATOM 710 C C . LYS A 1 92 ? 15.653 -25.073 -58.817 1.00 31.62 92 LYS A C 1
ATOM 712 O O . LYS A 1 92 ? 14.678 -25.072 -59.553 1.00 31.62 92 LYS A O 1
ATOM 717 N N . SER A 1 93 ? 16.523 -24.058 -58.896 1.00 30.27 93 SER A N 1
ATOM 718 C CA . SER A 1 93 ? 17.656 -23.585 -58.052 1.00 30.27 93 SER A CA 1
ATOM 719 C C . SER A 1 93 ? 18.311 -22.355 -58.740 1.00 30.27 93 SER A C 1
ATOM 721 O O . SER A 1 93 ? 17.642 -21.792 -59.603 1.00 30.27 93 SER A O 1
ATOM 723 N N . ASP A 1 94 ? 19.519 -21.831 -58.466 1.00 34.50 94 ASP A N 1
ATOM 724 C CA . ASP A 1 94 ? 20.723 -22.097 -57.615 1.00 34.50 94 ASP A CA 1
ATOM 725 C C . ASP A 1 94 ? 21.229 -20.680 -57.150 1.00 34.50 94 ASP A C 1
ATOM 727 O O . ASP A 1 94 ? 20.795 -19.694 -57.738 1.00 34.50 94 ASP A O 1
ATOM 731 N N . GLU A 1 95 ? 21.823 -20.490 -55.956 1.00 34.44 95 GLU A N 1
ATOM 732 C CA . GLU A 1 95 ? 23.287 -20.346 -55.697 1.00 34.44 95 GLU A CA 1
ATOM 733 C C . GLU A 1 95 ? 23.866 -18.929 -56.006 1.00 34.44 95 GLU A C 1
ATOM 735 O O . GLU A 1 95 ? 23.438 -18.288 -56.956 1.00 34.44 95 GLU A O 1
ATOM 740 N N . ASP A 1 96 ? 24.785 -18.452 -55.146 1.00 33.94 96 ASP A N 1
ATOM 741 C CA . ASP A 1 96 ? 25.560 -17.180 -55.141 1.00 33.94 96 ASP A CA 1
ATOM 742 C C . ASP A 1 96 ? 24.861 -15.802 -55.308 1.00 33.94 96 ASP A C 1
ATOM 744 O O . ASP A 1 96 ? 24.350 -15.451 -56.367 1.00 33.94 96 ASP A O 1
ATOM 748 N N . ASP A 1 97 ? 24.973 -14.938 -54.281 1.00 35.84 97 ASP A N 1
ATOM 749 C CA . ASP A 1 97 ? 26.040 -13.909 -54.266 1.00 35.84 97 ASP A CA 1
ATOM 750 C C . ASP A 1 97 ? 26.279 -13.325 -52.844 1.00 35.84 97 ASP A C 1
ATOM 752 O O . ASP A 1 97 ? 25.360 -13.260 -52.020 1.00 35.84 97 ASP A O 1
ATOM 756 N N . ARG A 1 98 ? 27.509 -12.879 -52.548 1.00 40.75 98 ARG A N 1
ATOM 757 C CA . ARG A 1 98 ? 27.899 -12.135 -51.326 1.00 40.75 98 ARG A CA 1
ATOM 758 C C . ARG A 1 98 ? 28.896 -11.026 -51.689 1.00 40.75 98 ARG A C 1
ATOM 760 O O . ARG A 1 98 ? 29.894 -11.324 -52.336 1.00 40.75 98 ARG A O 1
ATOM 767 N N . PRO A 1 99 ? 28.741 -9.811 -51.141 1.00 43.84 99 PRO A N 1
ATOM 768 C CA . PRO A 1 99 ? 29.859 -8.896 -50.934 1.00 43.84 99 PRO A CA 1
ATOM 769 C C . PRO A 1 99 ? 30.241 -8.802 -49.447 1.00 43.84 99 PRO A C 1
ATOM 771 O O . PRO A 1 99 ? 29.376 -8.660 -48.579 1.00 43.84 99 PRO A O 1
ATOM 774 N N . ASP A 1 100 ? 31.539 -8.850 -49.160 1.00 36.19 100 ASP A N 1
ATOM 775 C CA . ASP A 1 100 ? 32.088 -8.653 -47.816 1.00 36.19 100 ASP A CA 1
ATOM 776 C C . ASP A 1 100 ? 32.008 -7.188 -47.355 1.00 36.19 100 ASP A C 1
ATOM 778 O O . ASP A 1 100 ? 32.094 -6.255 -48.158 1.00 36.19 100 ASP A O 1
ATOM 782 N N . ILE A 1 101 ? 31.926 -6.987 -46.036 1.00 42.53 101 ILE A N 1
ATOM 783 C CA . ILE A 1 101 ? 32.316 -5.734 -45.375 1.00 42.53 101 ILE A CA 1
ATOM 784 C C . ILE A 1 101 ? 33.198 -6.098 -44.176 1.00 42.53 101 ILE A C 1
ATOM 786 O O . ILE A 1 101 ? 32.704 -6.421 -43.097 1.00 42.53 101 ILE A O 1
ATOM 790 N N . GLU A 1 102 ? 34.512 -6.043 -44.380 1.00 35.94 102 GLU A N 1
ATOM 791 C CA . GLU A 1 102 ? 35.511 -6.082 -43.311 1.00 35.94 102 GLU A CA 1
ATOM 792 C C . GLU A 1 102 ? 35.742 -4.665 -42.758 1.00 35.94 102 GLU A C 1
ATOM 794 O O . GLU A 1 102 ? 36.091 -3.760 -43.518 1.00 35.94 102 GLU A O 1
ATOM 799 N N . ASN A 1 103 ? 35.572 -4.464 -41.446 1.00 41.72 103 ASN A N 1
ATOM 800 C CA . ASN A 1 103 ? 36.580 -3.867 -40.549 1.00 41.72 103 ASN A CA 1
ATOM 801 C C . ASN A 1 103 ? 36.072 -3.837 -39.085 1.00 41.72 103 ASN A C 1
ATOM 803 O O . ASN A 1 103 ? 34.874 -4.036 -38.870 1.00 41.72 103 ASN A O 1
ATOM 807 N N . PRO A 1 104 ? 36.961 -3.688 -38.079 1.00 49.88 104 PRO A N 1
ATOM 808 C CA . PRO A 1 104 ? 36.803 -4.386 -36.801 1.00 49.88 104 PRO A CA 1
ATOM 809 C C . PRO A 1 104 ? 36.870 -3.436 -35.585 1.00 49.88 104 PRO A C 1
ATOM 811 O O . PRO A 1 104 ? 36.712 -2.232 -35.752 1.00 49.88 104 PRO A O 1
ATOM 814 N N . GLU A 1 105 ? 37.161 -4.007 -34.404 1.00 39.28 105 GLU A N 1
ATOM 815 C CA . GLU A 1 105 ? 37.524 -3.328 -33.138 1.00 39.28 105 GLU A CA 1
ATOM 816 C C . GLU A 1 105 ? 36.340 -2.526 -32.522 1.00 39.28 105 GLU A C 1
ATOM 818 O O . GLU A 1 105 ? 35.825 -1.584 -33.111 1.00 39.28 105 GLU A O 1
ATOM 823 N N . ASP A 1 106 ? 35.752 -2.880 -31.372 1.00 41.19 106 ASP A N 1
ATOM 824 C CA . ASP A 1 106 ? 36.286 -3.584 -30.196 1.00 41.19 106 ASP A CA 1
ATOM 825 C C . ASP A 1 106 ? 35.382 -4.736 -29.702 1.00 41.19 106 ASP A C 1
ATOM 827 O O . ASP A 1 106 ? 34.180 -4.566 -29.491 1.00 41.19 106 ASP A O 1
ATOM 831 N N . VAL A 1 107 ? 35.981 -5.899 -29.419 1.00 40.97 107 VAL A N 1
ATOM 832 C CA . VAL A 1 107 ? 35.383 -6.961 -28.585 1.00 40.97 107 VAL A CA 1
ATOM 833 C C . VAL A 1 107 ? 36.357 -7.297 -27.464 1.00 40.97 107 VAL A C 1
ATOM 835 O O . VAL A 1 107 ? 37.326 -8.027 -27.662 1.00 40.97 107 VAL A O 1
ATOM 838 N N . ASP A 1 108 ? 36.098 -6.728 -26.289 1.00 42.84 108 ASP A N 1
ATOM 839 C CA . ASP A 1 108 ? 36.876 -6.993 -25.082 1.00 42.84 108 ASP A CA 1
ATOM 840 C C . ASP A 1 108 ? 36.713 -8.463 -24.662 1.00 42.84 108 ASP A C 1
ATOM 842 O O . ASP A 1 108 ? 35.593 -8.971 -24.538 1.00 42.84 108 ASP A O 1
ATOM 846 N N . ASN A 1 109 ? 37.834 -9.154 -24.440 1.00 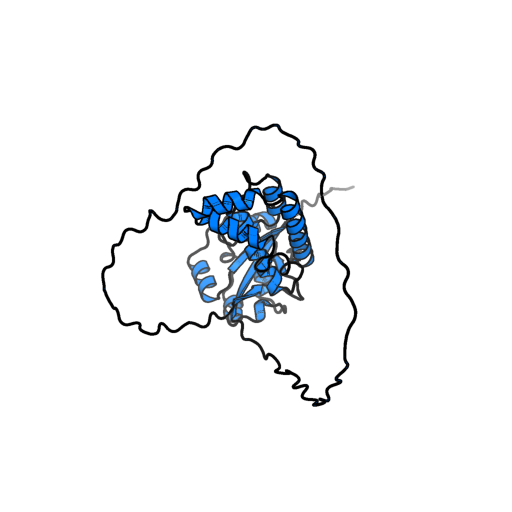42.06 109 ASN A N 1
ATOM 847 C CA . ASN A 1 109 ? 37.870 -10.576 -24.088 1.00 42.06 109 ASN A CA 1
ATOM 848 C C . ASN A 1 109 ? 37.386 -10.798 -22.644 1.00 42.06 109 ASN A C 1
ATOM 850 O O . ASN A 1 109 ? 38.185 -10.987 -21.723 1.00 42.06 109 ASN A O 1
ATOM 854 N N . PHE A 1 110 ? 36.070 -10.811 -22.433 1.00 44.81 110 PHE A N 1
ATOM 855 C CA . PHE A 1 110 ? 35.499 -11.268 -21.170 1.00 44.81 110 PHE A CA 1
ATOM 856 C C . PHE A 1 110 ? 35.430 -12.798 -21.150 1.00 44.81 110 PHE A C 1
ATOM 858 O O . PHE A 1 110 ? 34.476 -13.399 -21.640 1.00 44.81 110 PHE A O 1
ATOM 865 N N . VAL A 1 111 ? 36.463 -13.423 -20.585 1.00 49.50 111 VAL A N 1
ATOM 866 C CA . VAL A 1 111 ? 36.457 -14.855 -20.265 1.00 49.50 111 VAL A CA 1
ATOM 867 C C . VAL A 1 111 ? 35.385 -15.099 -19.203 1.00 49.50 111 VAL A C 1
ATOM 869 O O . VAL A 1 111 ? 35.453 -14.531 -18.112 1.00 49.50 111 VAL A O 1
ATOM 872 N N . GLU A 1 112 ? 34.391 -15.928 -19.517 1.00 51.84 112 GLU A N 1
ATOM 873 C CA . GLU A 1 112 ? 33.455 -16.426 -18.509 1.00 51.84 112 GLU A CA 1
ATOM 874 C C . GLU A 1 112 ? 34.239 -17.304 -17.517 1.00 51.84 112 GLU A C 1
ATOM 876 O O . GLU A 1 112 ? 34.952 -18.210 -17.956 1.00 51.84 112 GLU A O 1
ATOM 881 N N . PRO A 1 113 ? 34.187 -17.033 -16.199 1.00 48.31 113 PRO A N 1
ATOM 882 C CA . PRO A 1 113 ? 34.835 -17.897 -15.223 1.00 48.31 113 PRO A CA 1
ATOM 883 C C . PRO A 1 113 ? 34.096 -19.235 -15.190 1.00 48.31 113 PRO A C 1
ATOM 885 O O . PRO A 1 113 ? 32.893 -19.261 -14.917 1.00 48.31 113 PRO A O 1
ATOM 888 N N . ASP A 1 114 ? 34.805 -20.327 -15.479 1.00 46.72 114 ASP A N 1
ATOM 889 C CA . ASP A 1 114 ? 34.209 -21.659 -15.433 1.00 46.72 114 ASP A CA 1
ATOM 890 C C . ASP A 1 114 ? 33.779 -21.987 -13.997 1.00 46.72 114 ASP A C 1
ATOM 892 O O . ASP A 1 114 ? 34.499 -21.737 -13.027 1.00 46.72 114 ASP A O 1
ATOM 896 N N . ILE A 1 115 ? 32.562 -22.506 -13.870 1.00 55.75 115 ILE A N 1
ATOM 897 C CA . ILE A 1 115 ? 31.920 -22.823 -12.592 1.00 55.75 115 ILE A CA 1
ATOM 898 C C . ILE A 1 115 ? 32.178 -24.275 -12.161 1.00 55.75 115 ILE A C 1
ATOM 900 O O . ILE A 1 115 ? 31.670 -24.697 -11.125 1.00 55.75 115 ILE A O 1
ATOM 904 N N . SER A 1 116 ? 32.985 -25.027 -12.921 1.00 47.72 116 SER A N 1
ATOM 905 C CA . SER A 1 116 ? 33.440 -26.381 -12.577 1.00 47.72 116 SER A CA 1
ATOM 906 C C . SER A 1 116 ? 34.345 -26.452 -11.343 1.00 47.72 116 SER A C 1
ATOM 908 O O . SER A 1 116 ? 34.320 -27.450 -10.629 1.00 47.72 116 SER A O 1
ATOM 910 N N . ASP A 1 117 ? 35.140 -25.413 -11.083 1.00 46.78 117 ASP A N 1
ATOM 911 C CA . ASP A 1 117 ? 36.326 -25.503 -10.213 1.00 46.78 117 ASP A CA 1
ATOM 912 C C . ASP A 1 117 ? 36.052 -25.167 -8.729 1.00 46.78 117 ASP A C 1
ATOM 914 O O . ASP A 1 117 ? 36.980 -24.908 -7.965 1.00 46.78 117 ASP A O 1
ATOM 918 N N . PHE A 1 118 ? 34.781 -25.173 -8.303 1.00 49.06 118 PHE A N 1
ATOM 919 C CA . PHE A 1 118 ? 34.356 -24.868 -6.923 1.00 49.06 118 PHE A CA 1
ATOM 920 C C . PHE A 1 118 ? 33.415 -25.925 -6.311 1.00 49.06 118 PHE A C 1
ATOM 922 O O . PHE A 1 118 ? 32.511 -25.602 -5.539 1.00 49.06 118 PHE A O 1
ATOM 929 N N . VAL A 1 119 ? 33.650 -27.198 -6.633 1.00 45.41 119 VAL A N 1
ATOM 930 C CA . VAL A 1 119 ? 33.136 -28.351 -5.873 1.00 45.41 119 VAL A CA 1
ATOM 931 C C . VAL A 1 119 ? 34.290 -29.046 -5.147 1.00 45.41 119 VAL A C 1
ATOM 933 O O . VAL A 1 119 ? 34.921 -29.947 -5.694 1.00 45.41 119 VAL A O 1
ATOM 936 N N . ASP A 1 120 ? 34.567 -28.615 -3.912 1.00 44.69 120 ASP A N 1
ATOM 937 C CA . ASP A 1 120 ? 35.384 -29.397 -2.973 1.00 44.69 120 ASP A CA 1
ATOM 938 C C . ASP A 1 120 ? 34.585 -30.629 -2.500 1.00 44.69 120 ASP A C 1
ATOM 940 O O . ASP A 1 120 ? 33.401 -30.538 -2.166 1.00 44.69 120 ASP A O 1
ATOM 944 N N . GLU A 1 121 ? 35.233 -31.795 -2.510 1.00 46.34 121 GLU A N 1
ATOM 945 C CA . GLU A 1 121 ? 34.614 -33.122 -2.368 1.00 46.34 121 GLU A CA 1
ATOM 946 C C . GLU A 1 121 ? 34.607 -33.625 -0.907 1.00 46.34 121 GLU A C 1
ATOM 948 O O . GLU A 1 121 ? 35.131 -34.696 -0.603 1.00 46.34 121 GLU A O 1
ATOM 953 N N . ASP A 1 122 ? 33.994 -32.877 0.016 1.00 41.69 122 ASP A N 1
ATOM 954 C CA . ASP A 1 122 ? 33.762 -33.351 1.394 1.00 41.69 122 ASP A CA 1
ATOM 955 C C . ASP A 1 122 ? 32.448 -34.156 1.473 1.00 41.69 122 ASP A C 1
ATOM 957 O O . ASP A 1 122 ? 31.373 -33.632 1.769 1.00 41.69 122 ASP A O 1
ATOM 961 N N . THR A 1 123 ? 32.536 -35.456 1.169 1.00 38.75 123 THR A N 1
ATOM 962 C CA . THR A 1 123 ? 31.405 -36.405 1.228 1.00 38.75 123 THR A CA 1
ATOM 963 C C . THR A 1 123 ? 31.433 -37.214 2.529 1.00 38.75 123 THR A C 1
ATOM 965 O O . THR A 1 123 ? 31.853 -38.373 2.530 1.00 38.75 123 THR A O 1
ATOM 968 N N . ASP A 1 124 ? 30.983 -36.616 3.635 1.00 41.06 124 ASP A N 1
ATOM 969 C CA . ASP A 1 124 ? 30.734 -37.348 4.887 1.00 41.06 124 ASP A CA 1
ATOM 970 C C . ASP A 1 124 ? 29.320 -37.969 4.898 1.00 41.06 124 ASP A C 1
ATOM 972 O O . ASP A 1 124 ? 28.316 -37.314 4.611 1.00 41.06 124 ASP A O 1
ATOM 976 N N . ASP A 1 125 ? 29.265 -39.266 5.209 1.00 41.69 125 ASP A N 1
ATOM 977 C CA . ASP A 1 125 ? 28.076 -40.129 5.175 1.00 41.69 125 ASP A CA 1
ATOM 978 C C . ASP A 1 125 ? 27.401 -40.189 6.555 1.00 41.69 125 ASP A C 1
ATOM 980 O O . ASP A 1 125 ? 27.828 -40.951 7.424 1.00 41.69 125 ASP A O 1
ATOM 984 N N . ASP A 1 126 ? 26.344 -39.394 6.755 1.00 38.62 126 ASP A N 1
ATOM 985 C CA . ASP A 1 126 ? 25.482 -39.462 7.944 1.00 38.62 126 ASP A CA 1
ATOM 986 C C . ASP A 1 126 ? 24.002 -39.584 7.530 1.00 38.62 126 ASP A C 1
ATOM 988 O O . ASP A 1 126 ? 23.299 -38.609 7.246 1.00 38.62 126 ASP A O 1
ATOM 992 N N . THR A 1 127 ? 23.510 -40.824 7.462 1.00 45.38 127 THR A N 1
ATOM 993 C CA . THR A 1 127 ? 22.111 -41.130 7.132 1.00 45.38 127 THR A CA 1
ATOM 994 C C . THR A 1 127 ? 21.184 -40.894 8.332 1.00 45.38 127 THR A C 1
ATOM 996 O O . THR A 1 127 ? 20.807 -41.847 9.022 1.00 45.38 127 THR A O 1
ATOM 999 N N . GLU A 1 128 ? 20.773 -39.648 8.579 1.00 42.81 128 GLU A N 1
ATOM 1000 C CA . GLU A 1 128 ? 19.655 -39.381 9.498 1.00 42.81 128 GLU A CA 1
ATOM 1001 C C . GLU A 1 128 ? 18.311 -39.864 8.918 1.00 42.81 128 GLU A C 1
ATOM 1003 O O . GLU A 1 128 ? 18.044 -39.781 7.714 1.00 42.81 128 GLU A O 1
ATOM 1008 N N . GLU A 1 129 ? 17.433 -40.379 9.787 1.00 38.00 129 GLU A N 1
ATOM 1009 C CA . GLU A 1 129 ? 16.104 -40.849 9.392 1.00 38.00 129 GLU A CA 1
ATOM 1010 C C . GLU A 1 129 ? 15.252 -39.693 8.849 1.00 38.00 129 GLU A C 1
ATOM 1012 O O . GLU A 1 129 ? 14.911 -38.748 9.566 1.00 38.00 129 GLU A O 1
ATOM 1017 N N . THR A 1 130 ? 14.826 -39.810 7.588 1.00 36.69 130 THR A N 1
ATOM 1018 C CA . THR A 1 130 ? 13.877 -38.889 6.950 1.00 36.69 130 THR A CA 1
ATOM 1019 C C . THR A 1 130 ? 12.480 -39.054 7.545 1.00 36.69 130 THR A C 1
ATOM 1021 O O . THR A 1 130 ? 11.573 -39.648 6.961 1.00 36.69 130 THR A O 1
ATOM 1024 N N . THR A 1 131 ? 12.289 -38.487 8.738 1.00 36.59 131 THR A N 1
ATOM 1025 C CA . THR A 1 131 ? 10.950 -38.233 9.268 1.00 36.59 131 THR A CA 1
ATOM 1026 C C . THR A 1 131 ? 10.173 -37.400 8.242 1.00 36.59 131 THR A C 1
ATOM 1028 O O . THR A 1 131 ? 10.693 -36.387 7.764 1.00 36.59 131 THR A O 1
ATOM 1031 N N . PRO A 1 132 ? 8.945 -37.798 7.859 1.00 37.28 132 PRO A N 1
ATOM 1032 C CA . PRO A 1 132 ? 8.142 -37.011 6.939 1.00 37.28 132 PRO A CA 1
ATOM 1033 C C . PRO A 1 132 ? 7.701 -35.737 7.661 1.00 37.28 132 PRO A C 1
ATOM 1035 O O . PRO A 1 132 ? 6.693 -35.717 8.373 1.00 37.28 132 PRO A O 1
ATOM 1038 N N . LYS A 1 133 ? 8.493 -34.671 7.499 1.00 44.00 133 LYS A N 1
ATOM 1039 C CA . LYS A 1 133 ? 8.116 -33.305 7.854 1.00 44.00 133 LYS A CA 1
ATOM 1040 C C . LYS A 1 133 ? 6.804 -33.028 7.134 1.00 44.00 133 LYS A C 1
ATOM 1042 O O . LYS A 1 133 ? 6.804 -32.891 5.917 1.00 44.00 133 LYS A O 1
ATOM 1047 N N . ALA A 1 134 ? 5.707 -32.990 7.888 1.00 44.28 134 ALA A N 1
ATOM 1048 C CA . ALA A 1 134 ? 4.401 -32.701 7.326 1.00 44.28 134 ALA A CA 1
ATOM 1049 C C . ALA A 1 134 ? 4.484 -31.373 6.572 1.00 44.28 134 ALA A C 1
ATOM 1051 O O . ALA A 1 134 ? 4.776 -30.332 7.173 1.00 44.28 134 ALA A O 1
ATOM 1052 N N . GLU A 1 135 ? 4.256 -31.438 5.264 1.00 45.72 135 GLU A N 1
ATOM 1053 C CA . GLU A 1 135 ? 3.980 -30.270 4.449 1.00 45.72 135 GLU A CA 1
ATOM 1054 C C . GLU A 1 135 ? 2.785 -29.585 5.108 1.00 45.72 135 GLU A C 1
ATOM 1056 O O . GLU A 1 135 ? 1.683 -30.136 5.191 1.00 45.72 135 GLU A O 1
ATOM 1061 N N . ARG A 1 136 ? 3.028 -28.397 5.673 1.00 42.84 136 ARG A N 1
ATOM 1062 C CA . ARG A 1 136 ? 1.922 -27.474 5.873 1.00 42.84 136 ARG A CA 1
ATOM 1063 C C . ARG A 1 136 ? 1.423 -27.202 4.468 1.00 42.84 136 ARG A C 1
ATOM 1065 O O . ARG A 1 136 ? 2.225 -26.825 3.623 1.00 42.84 136 ARG A O 1
ATOM 1072 N N . LEU A 1 137 ? 0.136 -27.428 4.232 1.00 43.53 137 LEU A N 1
ATOM 1073 C CA . LEU A 1 137 ? -0.504 -26.820 3.080 1.00 43.53 137 LEU A CA 1
ATOM 1074 C C . LEU A 1 137 ? -0.247 -25.321 3.220 1.00 43.53 137 LEU A C 1
ATOM 1076 O O . LEU A 1 137 ? -0.603 -24.742 4.252 1.00 43.53 137 LEU A O 1
ATOM 1080 N N . ASP A 1 138 ? 0.439 -24.740 2.244 1.00 45.84 138 ASP A N 1
ATOM 1081 C CA . ASP A 1 138 ? 0.616 -23.301 2.159 1.00 45.84 138 ASP A CA 1
ATOM 1082 C C . ASP A 1 138 ? -0.761 -22.730 1.812 1.00 45.84 138 ASP A C 1
ATOM 1084 O O . ASP A 1 138 ? -1.193 -22.715 0.664 1.00 45.84 138 ASP A O 1
ATOM 1088 N N . VAL A 1 139 ? -1.519 -22.402 2.859 1.00 56.03 139 VAL A N 1
ATOM 1089 C CA . VAL A 1 139 ? -2.838 -21.788 2.738 1.00 56.03 139 VAL A CA 1
ATOM 1090 C C . VAL A 1 139 ? -2.598 -20.356 2.296 1.00 56.03 139 VAL A C 1
ATOM 1092 O O . VAL A 1 139 ? -2.123 -19.555 3.100 1.00 56.03 139 VAL A O 1
ATOM 1095 N N . ASP A 1 140 ? -2.907 -20.057 1.034 1.00 76.31 140 ASP A N 1
ATOM 1096 C CA . ASP A 1 140 ? -2.768 -18.714 0.471 1.00 76.31 140 ASP A CA 1
ATOM 1097 C C . ASP A 1 140 ? -3.399 -17.682 1.417 1.00 76.31 140 ASP A C 1
ATOM 1099 O O . ASP A 1 140 ? -4.554 -17.817 1.825 1.00 76.31 140 ASP A O 1
ATOM 1103 N N . GLU A 1 141 ? -2.657 -16.646 1.802 1.00 88.06 141 GLU A N 1
ATOM 1104 C CA . GLU A 1 141 ? -3.190 -15.594 2.666 1.00 88.06 141 GLU A CA 1
ATOM 1105 C C . GLU A 1 141 ? -3.734 -14.442 1.813 1.00 88.06 141 GLU A C 1
ATOM 1107 O O . GLU A 1 141 ? -3.014 -13.797 1.054 1.00 88.06 141 GLU A O 1
ATOM 1112 N N . VAL A 1 142 ? -5.039 -14.178 1.928 1.00 92.25 142 VAL A N 1
ATOM 1113 C CA . VAL A 1 142 ? -5.723 -13.120 1.177 1.00 92.25 142 VAL A CA 1
ATOM 1114 C C . VAL A 1 142 ? -5.701 -11.817 1.983 1.00 92.25 142 VAL A C 1
ATOM 1116 O O . VAL A 1 142 ? -6.218 -11.793 3.109 1.00 92.25 142 VAL A O 1
ATOM 1119 N N . PRO A 1 143 ? -5.180 -10.711 1.423 1.00 96.31 143 PRO A N 1
ATOM 1120 C CA . PRO A 1 143 ? -5.191 -9.407 2.069 1.00 96.31 143 PRO A CA 1
ATOM 1121 C C . PRO A 1 143 ? -6.618 -8.856 2.196 1.00 96.31 143 PRO A C 1
ATOM 1123 O O . PRO A 1 143 ? -7.441 -8.920 1.282 1.00 96.31 143 PRO A O 1
ATOM 1126 N N . VAL A 1 144 ? -6.909 -8.258 3.349 1.00 97.00 144 VAL A N 1
ATOM 1127 C CA . VAL A 1 144 ? -8.185 -7.627 3.693 1.00 97.00 144 VAL A CA 1
ATOM 1128 C C . VAL A 1 144 ? -7.921 -6.234 4.248 1.00 97.00 144 VAL A C 1
ATOM 1130 O O . VAL A 1 144 ? -7.313 -6.070 5.303 1.00 97.00 144 VAL A O 1
ATOM 1133 N N . PHE A 1 145 ? -8.447 -5.209 3.582 1.00 98.25 145 PHE A N 1
ATOM 1134 C CA . PHE A 1 145 ? -8.303 -3.823 4.025 1.00 98.25 145 PHE A CA 1
ATOM 1135 C C . PHE A 1 145 ? -9.531 -3.311 4.777 1.00 98.25 145 PHE A C 1
ATOM 1137 O O . PHE A 1 145 ? -10.642 -3.847 4.691 1.00 98.25 145 PHE A O 1
ATOM 1144 N N . LEU A 1 146 ? -9.367 -2.166 5.445 1.00 98.12 146 LEU A N 1
ATOM 1145 C CA . LEU A 1 146 ? -10.474 -1.270 5.775 1.00 98.12 146 LEU A CA 1
ATOM 1146 C C . LEU A 1 146 ? -11.028 -0.613 4.497 1.00 98.12 146 LEU A C 1
ATOM 1148 O O . LEU A 1 146 ? -10.936 0.595 4.288 1.00 98.12 146 LEU A O 1
ATOM 1152 N N . SER A 1 147 ? -11.604 -1.432 3.624 1.00 97.56 147 SER A N 1
ATOM 1153 C CA . SER A 1 147 ? -12.213 -1.049 2.357 1.00 97.56 147 SER A CA 1
ATOM 1154 C C . SER A 1 147 ? -13.739 -1.084 2.419 1.00 97.56 147 SER A C 1
ATOM 1156 O O . SER A 1 147 ? -14.347 -1.515 3.405 1.00 97.56 147 SER A O 1
ATOM 1158 N N . LYS A 1 148 ? -14.375 -0.537 1.384 1.00 96.31 148 LYS A N 1
ATOM 1159 C CA . LYS A 1 148 ? -15.818 -0.586 1.176 1.00 96.31 148 LYS A CA 1
ATOM 1160 C C . LYS A 1 148 ? -16.153 -0.381 -0.297 1.00 96.31 148 LYS A C 1
ATOM 1162 O O . LYS A 1 148 ? -15.743 0.621 -0.878 1.00 96.31 148 LYS A O 1
ATOM 1167 N N . ASN A 1 149 ? -17.001 -1.244 -0.857 1.00 94.25 149 ASN A N 1
ATOM 1168 C CA . ASN A 1 149 ? -17.477 -1.155 -2.246 1.00 94.25 149 ASN A CA 1
ATOM 1169 C C . ASN A 1 149 ? -16.311 -1.101 -3.268 1.00 94.25 149 ASN A C 1
ATOM 1171 O O . ASN A 1 149 ? -16.314 -0.239 -4.148 1.00 94.25 149 ASN A O 1
ATOM 1175 N N . GLY A 1 150 ? -15.295 -1.960 -3.114 1.00 95.00 150 GLY A N 1
ATOM 1176 C CA . GLY A 1 150 ? -14.115 -1.975 -3.993 1.00 95.00 150 GLY A CA 1
ATOM 1177 C C . GLY A 1 150 ? -13.211 -0.744 -3.850 1.00 95.00 150 GLY A C 1
ATOM 1178 O O . GLY A 1 150 ? -12.543 -0.352 -4.804 1.00 95.00 150 GLY A O 1
ATOM 1179 N N . LYS A 1 151 ? -13.227 -0.078 -2.684 1.00 97.88 151 LYS A N 1
ATOM 1180 C CA . LYS A 1 151 ? -12.363 1.077 -2.397 1.00 97.88 151 LYS A CA 1
ATOM 1181 C C . LYS A 1 151 ? -11.744 1.039 -1.010 1.00 97.88 151 LYS A C 1
ATOM 1183 O O . LYS A 1 151 ? -12.477 0.942 -0.028 1.00 97.88 151 LYS A O 1
ATOM 1188 N N . VAL A 1 152 ? -10.427 1.205 -0.911 1.00 98.25 152 VAL A N 1
ATOM 1189 C CA . VAL A 1 152 ? -9.735 1.370 0.379 1.00 98.25 152 VAL A CA 1
ATOM 1190 C C . VAL A 1 152 ? -10.073 2.729 1.003 1.00 98.25 152 VAL A C 1
ATOM 1192 O O . VAL A 1 152 ? -10.144 3.752 0.313 1.00 98.25 152 VAL A O 1
ATOM 1195 N N . LEU A 1 153 ? -10.320 2.749 2.315 1.00 98.12 153 LEU A N 1
ATOM 1196 C CA . LEU A 1 153 ? -10.617 3.967 3.064 1.00 98.12 153 LEU A CA 1
ATOM 1197 C C . LEU A 1 153 ? -9.325 4.492 3.702 1.00 98.12 153 LEU A C 1
ATOM 1199 O O . LEU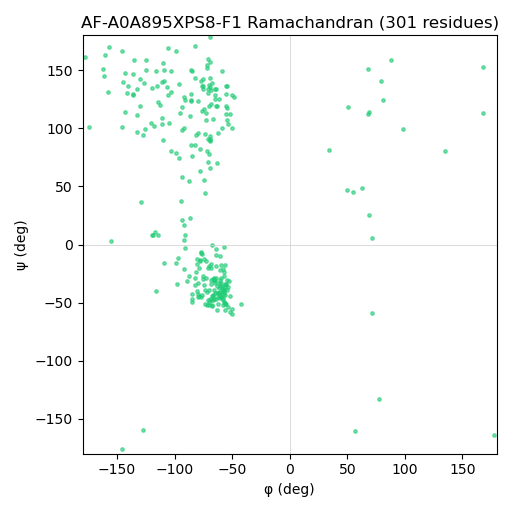 A 1 153 ? -8.783 3.847 4.599 1.00 98.12 153 LEU A O 1
ATOM 1203 N N . LEU A 1 154 ? -8.850 5.658 3.253 1.00 97.44 154 LEU A N 1
ATOM 1204 C CA . LEU A 1 154 ? -7.658 6.322 3.800 1.00 97.44 154 LEU A CA 1
ATOM 1205 C C . LEU A 1 154 ? -8.068 7.522 4.657 1.00 97.44 154 LEU A C 1
ATOM 1207 O O . LEU A 1 154 ? -8.832 8.370 4.193 1.00 97.44 154 LEU A O 1
ATOM 1211 N N . PHE A 1 155 ? -7.566 7.604 5.886 1.00 95.81 155 PHE A N 1
ATOM 1212 C CA . PHE A 1 155 ? -7.938 8.612 6.883 1.00 95.81 155 PHE A CA 1
ATOM 1213 C C . PHE A 1 155 ? -6.806 9.614 7.115 1.00 95.81 155 PHE A C 1
ATOM 1215 O O . PHE A 1 155 ? -5.641 9.228 7.172 1.00 95.81 155 PHE A O 1
ATOM 1222 N N . ASP A 1 156 ? -7.145 10.894 7.285 1.00 92.38 156 ASP A N 1
ATOM 1223 C CA . ASP A 1 156 ? -6.168 11.945 7.608 1.00 92.38 156 ASP A CA 1
ATOM 1224 C C . ASP A 1 156 ? -5.795 11.997 9.097 1.00 92.38 156 ASP A C 1
ATOM 1226 O O . ASP A 1 156 ? -4.767 12.564 9.446 1.00 92.38 156 ASP A O 1
ATOM 1230 N N . THR A 1 157 ? -6.585 11.374 9.976 1.00 91.75 157 THR A N 1
ATOM 1231 C CA . THR A 1 157 ? -6.269 11.243 11.405 1.00 91.75 157 THR A CA 1
ATOM 1232 C C . THR A 1 157 ? -6.558 9.838 11.930 1.00 91.75 157 THR A C 1
ATOM 1234 O O . THR A 1 157 ? -7.524 9.169 11.538 1.00 91.75 157 THR A O 1
ATOM 1237 N N . ARG A 1 158 ? -5.744 9.398 12.894 1.00 93.00 158 ARG A N 1
ATOM 1238 C CA . ARG A 1 158 ? -5.977 8.169 13.667 1.00 93.00 158 ARG A CA 1
ATOM 1239 C C . ARG A 1 158 ? -7.280 8.237 14.467 1.00 93.00 158 ARG A C 1
ATOM 1241 O O . ARG A 1 158 ? -7.971 7.233 14.611 1.00 93.00 158 ARG A O 1
ATOM 1248 N N . GLU A 1 159 ? -7.674 9.415 14.937 1.00 93.06 159 GLU A N 1
ATOM 1249 C CA . GLU A 1 159 ? -8.940 9.648 15.625 1.00 93.06 159 GLU A CA 1
ATOM 1250 C C . GLU A 1 159 ? -10.129 9.341 14.699 1.00 93.06 159 GLU A C 1
ATOM 1252 O O . GLU A 1 159 ? -11.038 8.612 15.106 1.00 93.06 159 GLU A O 1
ATOM 1257 N N . ALA A 1 160 ? -10.093 9.794 13.438 1.00 94.00 160 ALA A N 1
ATOM 1258 C CA . ALA A 1 160 ? -11.111 9.482 12.434 1.00 94.00 160 ALA A CA 1
ATOM 1259 C C . ALA A 1 160 ? -11.140 7.988 12.053 1.00 94.00 160 ALA A C 1
ATOM 1261 O O . ALA A 1 160 ? -12.228 7.413 11.935 1.00 94.00 160 ALA A O 1
ATOM 1262 N N . LEU A 1 161 ? -9.974 7.340 11.938 1.00 95.81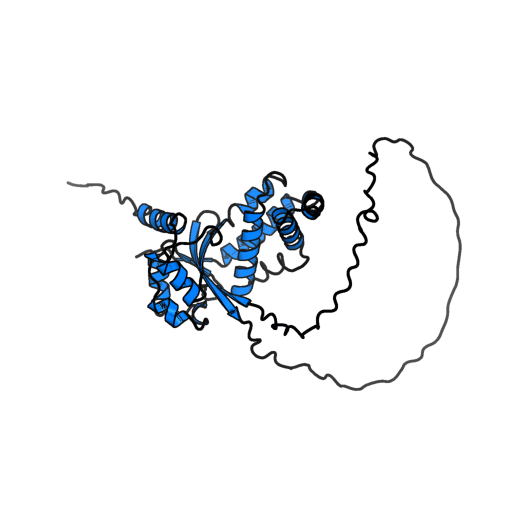 161 LEU A N 1
ATOM 1263 C CA . LEU A 1 161 ? -9.853 5.892 11.718 1.00 95.81 161 LEU A CA 1
ATOM 1264 C C . LEU A 1 161 ? -10.542 5.099 12.846 1.00 95.81 161 LEU A C 1
ATOM 1266 O O . LEU A 1 161 ? -11.423 4.271 12.602 1.00 95.81 161 LEU A O 1
ATOM 1270 N N . VAL A 1 162 ? -10.206 5.401 14.104 1.00 95.75 162 VAL A N 1
ATOM 1271 C CA . VAL A 1 162 ? -10.758 4.734 15.299 1.00 95.75 162 VAL A CA 1
ATOM 1272 C C . VAL A 1 162 ? -12.263 5.004 15.447 1.00 95.75 162 VAL A C 1
ATOM 1274 O O . VAL A 1 162 ? -13.032 4.082 15.739 1.00 95.75 162 VAL A O 1
ATOM 1277 N N . LYS A 1 163 ? -12.702 6.247 15.198 1.00 95.56 163 LYS A N 1
ATOM 1278 C CA . LYS A 1 163 ? -14.111 6.688 15.133 1.00 95.56 163 LYS A CA 1
ATOM 1279 C C . LYS A 1 163 ? -14.893 5.881 14.089 1.00 95.56 163 LYS A C 1
ATOM 1281 O O . LYS A 1 163 ? -16.015 5.453 14.367 1.00 95.56 163 LYS A O 1
ATOM 1286 N N . TYR A 1 164 ? -14.294 5.596 12.929 1.00 96.19 164 TYR A N 1
ATOM 1287 C CA . TYR A 1 164 ? -14.909 4.780 11.881 1.00 96.19 164 TYR A CA 1
ATOM 1288 C C . TYR A 1 164 ? -14.981 3.294 12.249 1.00 96.19 164 TYR A C 1
ATOM 1290 O O . TYR A 1 164 ? -16.075 2.727 12.223 1.00 96.19 164 TYR A O 1
ATOM 1298 N N . VAL A 1 165 ? -13.870 2.670 12.660 1.00 96.38 165 VAL A N 1
ATOM 1299 C CA . VAL A 1 165 ? -13.828 1.239 13.031 1.00 96.38 165 VAL A CA 1
ATOM 1300 C C . VAL A 1 165 ? -14.793 0.927 14.180 1.00 96.38 165 VAL A C 1
ATOM 1302 O O . VAL A 1 165 ? -15.445 -0.120 14.180 1.00 96.38 165 VAL A O 1
ATOM 1305 N N . LYS A 1 166 ? -14.973 1.848 15.136 1.00 96.06 166 LYS A N 1
ATOM 1306 C CA . LYS A 1 166 ? -15.936 1.691 16.243 1.00 96.06 166 LYS A CA 1
ATOM 1307 C C . LYS A 1 166 ? -17.397 1.957 15.864 1.00 96.06 166 LYS A C 1
ATOM 1309 O O . LYS A 1 166 ? -18.283 1.544 16.610 1.00 96.06 166 LYS A O 1
ATOM 1314 N N . SER A 1 167 ? -17.669 2.574 14.713 1.00 94.25 167 SER A N 1
ATOM 1315 C CA . SER A 1 167 ? -19.029 2.845 14.220 1.00 94.25 167 SER A CA 1
ATOM 1316 C C . SER A 1 167 ? -19.787 1.572 13.795 1.00 94.25 167 SER A C 1
ATOM 1318 O O . SER A 1 167 ? -19.251 0.467 13.826 1.00 94.25 167 SER A O 1
ATOM 1320 N N . GLN A 1 168 ? -21.043 1.706 13.357 1.00 90.69 168 GLN A N 1
ATOM 1321 C CA . GLN A 1 168 ? -21.817 0.614 12.740 1.00 90.69 168 GLN A CA 1
ATOM 1322 C C . GLN A 1 168 ? -21.729 0.601 11.197 1.00 90.69 168 GLN A C 1
ATOM 1324 O O . GLN A 1 168 ? -22.599 0.050 10.524 1.00 90.69 168 GLN A O 1
ATOM 1329 N N . ALA A 1 169 ? -20.699 1.219 10.609 1.00 91.44 169 ALA A N 1
ATOM 1330 C CA . ALA A 1 169 ? -20.488 1.176 9.166 1.00 91.44 169 ALA A CA 1
ATOM 1331 C C . ALA A 1 169 ? -20.182 -0.253 8.677 1.00 91.44 169 ALA A C 1
ATOM 1333 O O . ALA A 1 169 ? -19.320 -0.931 9.228 1.00 91.44 169 ALA A O 1
ATOM 1334 N N . LYS A 1 170 ? -20.843 -0.685 7.594 1.00 93.62 170 LYS A N 1
ATOM 1335 C CA . LYS A 1 170 ? -20.408 -1.855 6.811 1.00 93.62 170 LYS A CA 1
ATOM 1336 C C . LYS A 1 170 ? -19.136 -1.513 6.029 1.00 93.62 170 LYS A C 1
ATOM 1338 O O . LYS A 1 170 ? -19.131 -0.474 5.356 1.00 93.62 170 LYS A O 1
ATOM 1343 N N . HIS A 1 171 ? -18.126 -2.369 6.132 1.00 96.06 171 HIS A N 1
ATOM 1344 C CA . HIS A 1 171 ? -16.812 -2.298 5.488 1.00 96.06 171 HIS A CA 1
ATOM 1345 C C . HIS A 1 171 ? -16.176 -3.702 5.498 1.00 96.06 171 HIS A C 1
ATOM 1347 O O . HIS A 1 171 ? -16.595 -4.559 6.281 1.00 96.06 171 HIS A O 1
ATOM 1353 N N . ASP A 1 172 ? -15.156 -3.940 4.686 1.00 95.94 172 ASP A N 1
ATOM 1354 C CA . ASP A 1 172 ? -14.783 -5.309 4.304 1.00 95.94 172 ASP A CA 1
ATOM 1355 C C . ASP A 1 172 ? -13.902 -5.994 5.375 1.00 95.94 172 ASP A C 1
ATOM 1357 O O . ASP A 1 172 ? -14.080 -7.178 5.653 1.00 95.94 172 ASP A O 1
ATOM 1361 N N . LEU A 1 173 ? -13.117 -5.220 6.145 1.00 95.44 173 LEU A N 1
ATOM 1362 C CA . LEU A 1 173 ? -12.456 -5.644 7.401 1.00 95.44 173 LEU A CA 1
ATOM 1363 C C . LEU A 1 173 ? -13.419 -6.181 8.492 1.00 95.44 173 LEU A C 1
ATOM 1365 O O . LEU A 1 173 ? -12.974 -6.565 9.567 1.00 95.44 173 LEU A O 1
ATOM 1369 N N . THR A 1 174 ? -14.741 -6.199 8.275 1.00 95.25 174 THR A N 1
ATOM 1370 C CA . THR A 1 174 ? -15.659 -6.907 9.191 1.00 95.25 174 THR A CA 1
ATOM 1371 C C . THR A 1 174 ? -15.610 -8.432 9.047 1.00 95.25 174 THR A C 1
ATOM 1373 O O . THR A 1 174 ? -16.140 -9.108 9.925 1.00 95.25 174 THR A O 1
ATOM 1376 N N . GLN A 1 175 ? -14.975 -8.967 7.994 1.00 91.94 175 GLN A N 1
ATOM 1377 C CA . GLN A 1 175 ? -14.910 -10.412 7.730 1.00 91.94 175 GLN A CA 1
ATOM 1378 C C . GLN A 1 175 ? -13.872 -11.177 8.573 1.00 91.94 175 GLN A C 1
ATOM 1380 O O . GLN A 1 175 ? -13.990 -12.388 8.709 1.00 91.94 175 GLN A O 1
ATOM 1385 N N . ILE A 1 176 ? -12.866 -10.503 9.146 1.00 94.69 176 ILE A N 1
ATOM 1386 C CA . ILE A 1 176 ? -11.818 -11.175 9.934 1.00 94.69 176 ILE A CA 1
ATOM 1387 C C . ILE A 1 176 ? -12.346 -11.577 11.322 1.00 94.69 176 ILE A C 1
ATOM 1389 O O . ILE A 1 176 ? -12.995 -10.776 12.004 1.00 94.69 176 ILE A O 1
ATOM 1393 N N . GLU A 1 177 ? -12.032 -12.791 11.789 1.00 93.62 177 GLU A N 1
ATOM 1394 C CA . GLU A 1 177 ? -12.520 -13.320 13.080 1.00 93.62 177 GLU A CA 1
ATOM 1395 C C . GLU A 1 177 ? -12.227 -12.386 14.267 1.00 93.62 177 GLU A C 1
ATOM 1397 O O . GLU A 1 177 ? -12.996 -12.244 15.226 1.00 93.62 177 GLU A O 1
ATOM 1402 N N . THR A 1 178 ? -11.069 -11.734 14.213 1.00 96.06 178 THR A N 1
ATOM 1403 C CA . THR A 1 178 ? -10.542 -10.862 15.258 1.00 96.06 178 THR A CA 1
ATOM 1404 C C . THR A 1 178 ? -11.211 -9.492 15.291 1.00 96.06 178 THR A C 1
ATOM 1406 O O . THR A 1 178 ? -10.992 -8.749 16.253 1.00 96.06 178 THR A O 1
ATOM 1409 N N . PHE A 1 179 ? -12.084 -9.150 14.334 1.00 96.38 179 PHE A N 1
ATOM 1410 C CA . PHE A 1 179 ? -12.684 -7.818 14.224 1.00 96.38 179 PHE A CA 1
ATOM 1411 C C . PHE A 1 179 ? -13.416 -7.379 15.504 1.00 96.38 179 PHE A C 1
ATOM 1413 O O . PHE A 1 179 ? -13.336 -6.219 15.917 1.00 96.38 179 PHE A O 1
ATOM 1420 N N . ALA A 1 180 ? -14.075 -8.308 16.205 1.00 96.38 180 ALA A N 1
ATOM 1421 C CA . ALA A 1 180 ? -14.726 -8.026 17.486 1.00 96.38 180 ALA A CA 1
ATOM 1422 C C . ALA A 1 180 ? -13.729 -7.663 18.612 1.00 96.38 180 ALA A C 1
ATOM 1424 O O . ALA A 1 180 ? -14.058 -6.862 19.494 1.00 96.38 180 ALA A O 1
ATOM 1425 N N . LYS A 1 181 ? -12.505 -8.214 18.573 1.00 97.00 181 LYS A N 1
ATOM 1426 C CA . LYS A 1 181 ? -11.393 -7.866 19.477 1.00 97.00 181 LYS A CA 1
ATOM 1427 C C . LYS A 1 181 ? -10.829 -6.491 19.101 1.00 97.00 181 LYS A C 1
ATOM 1429 O O . LYS A 1 181 ? -10.791 -5.610 19.962 1.00 97.00 181 LYS A O 1
ATOM 1434 N N . LEU A 1 182 ? -10.501 -6.288 17.817 1.00 97.00 182 LEU A N 1
ATOM 1435 C CA . LEU A 1 182 ? -10.022 -5.022 17.243 1.00 97.00 182 LEU A CA 1
ATOM 1436 C C . LEU A 1 182 ? -10.946 -3.864 17.641 1.00 97.00 182 LEU A C 1
ATOM 1438 O O . LEU A 1 182 ? -10.535 -2.944 18.344 1.00 97.00 182 LEU A O 1
ATOM 1442 N N . LYS A 1 183 ? -12.230 -3.944 17.276 1.00 96.81 183 LYS A N 1
ATOM 1443 C CA . LYS A 1 183 ? -13.239 -2.901 17.523 1.00 96.81 183 LYS A CA 1
ATOM 1444 C C . LYS A 1 183 ? -13.357 -2.508 19.001 1.00 96.81 183 LYS A C 1
ATOM 1446 O O . LYS A 1 183 ? -13.623 -1.346 19.313 1.00 96.81 183 LYS A O 1
ATOM 1451 N N . LYS A 1 184 ? -13.165 -3.466 19.914 1.00 96.94 184 LYS A N 1
ATOM 1452 C CA . LYS A 1 184 ? -13.228 -3.246 21.365 1.00 96.94 184 LYS A CA 1
ATOM 1453 C C . LYS A 1 184 ? -11.942 -2.626 21.921 1.00 96.94 184 LYS A C 1
ATOM 1455 O O . LYS A 1 184 ? -12.035 -1.715 22.741 1.00 96.94 184 LYS A O 1
ATOM 1460 N N . GLY A 1 185 ? -10.776 -3.131 21.513 1.00 95.94 185 GLY A N 1
ATOM 1461 C CA . GLY A 1 185 ? -9.475 -2.753 22.079 1.00 95.94 185 GLY A CA 1
ATOM 1462 C C . GLY A 1 185 ? -8.806 -1.538 21.431 1.00 95.94 185 GLY A C 1
ATOM 1463 O O . GLY A 1 185 ? -8.073 -0.834 22.117 1.00 95.94 185 GLY A O 1
ATOM 1464 N N . LEU A 1 186 ? -9.094 -1.256 20.157 1.00 96.88 186 LEU A N 1
ATOM 1465 C CA . LEU A 1 186 ? -8.428 -0.222 19.359 1.00 96.88 186 LEU A CA 1
ATOM 1466 C C . LEU A 1 186 ? -8.488 1.168 20.018 1.00 96.88 186 LEU A C 1
ATOM 1468 O O . LEU A 1 186 ? -9.548 1.610 20.470 1.00 96.88 186 LEU A O 1
ATOM 1472 N N . LYS A 1 187 ? -7.369 1.895 20.010 1.00 95.12 187 LYS A N 1
ATOM 1473 C CA . LYS A 1 187 ? -7.234 3.273 20.507 1.00 95.12 187 LYS A CA 1
ATOM 1474 C C . LYS A 1 187 ? -6.434 4.114 19.509 1.00 95.12 187 LYS A C 1
ATOM 1476 O O . LYS A 1 187 ? -5.636 3.556 18.768 1.00 95.12 187 LYS A O 1
ATOM 1481 N N . ALA A 1 188 ? -6.578 5.440 19.555 1.00 93.56 188 ALA A N 1
ATOM 1482 C CA . ALA A 1 188 ? -5.747 6.347 18.756 1.00 93.56 188 ALA A CA 1
ATOM 1483 C C . ALA A 1 188 ? -4.252 6.191 19.093 1.00 93.56 188 ALA A C 1
ATOM 1485 O O . ALA A 1 188 ? -3.446 6.008 18.195 1.00 93.56 188 ALA A O 1
ATOM 1486 N N . GLU A 1 189 ? -3.901 6.121 20.382 1.00 92.00 189 GLU A N 1
ATOM 1487 C CA . GLU A 1 189 ? -2.524 5.903 20.873 1.00 92.00 189 GLU A CA 1
ATOM 1488 C C . GLU A 1 189 ? -1.864 4.578 20.434 1.00 92.00 189 GLU A C 1
ATOM 1490 O O . GLU A 1 189 ? -0.671 4.398 20.654 1.00 92.00 189 GLU A O 1
ATOM 1495 N N . TYR A 1 190 ? -2.617 3.647 19.835 1.00 94.00 190 TYR A N 1
ATOM 1496 C CA . TYR A 1 190 ? -2.077 2.406 19.266 1.00 94.00 190 TYR A CA 1
ATOM 1497 C C . TYR A 1 190 ? -1.883 2.491 17.741 1.00 94.00 190 TYR A C 1
ATOM 1499 O O . TYR A 1 190 ? -1.162 1.674 17.181 1.00 94.00 190 TYR A O 1
ATOM 1507 N N . VAL A 1 191 ? -2.487 3.475 17.064 1.00 94.31 191 VAL A N 1
ATOM 1508 C CA . VAL A 1 191 ? -2.322 3.708 15.620 1.00 94.31 191 VAL A CA 1
ATOM 1509 C C . VAL A 1 191 ? -1.037 4.508 15.397 1.00 94.31 191 VAL A C 1
ATOM 1511 O O . VAL A 1 191 ? -1.034 5.740 15.352 1.00 94.31 191 VAL A O 1
ATOM 1514 N N . VAL A 1 192 ? 0.053 3.754 15.307 1.00 92.38 192 VAL A N 1
ATOM 1515 C CA . VAL A 1 192 ? 1.403 4.173 14.923 1.00 92.38 192 VAL A CA 1
ATOM 1516 C C . VAL A 1 192 ? 1.907 3.097 13.967 1.00 92.38 192 VAL A C 1
ATOM 1518 O O . VAL A 1 192 ? 1.774 1.908 14.273 1.00 92.38 192 VAL A O 1
ATOM 1521 N N . CYS A 1 193 ? 2.408 3.503 12.808 1.00 91.44 193 CYS A N 1
ATOM 1522 C CA . CYS A 1 193 ? 2.872 2.600 11.756 1.00 91.44 193 CYS A CA 1
ATOM 1523 C C . CYS A 1 193 ? 4.389 2.444 11.903 1.00 91.44 193 CYS A C 1
ATOM 1525 O O . CYS A 1 193 ? 5.061 3.432 12.199 1.00 91.44 193 CYS A O 1
ATOM 1527 N N . ASP A 1 194 ? 4.915 1.230 11.752 1.00 87.19 194 ASP A N 1
ATOM 1528 C CA . ASP A 1 194 ? 6.366 1.028 11.749 1.00 87.19 194 ASP A CA 1
ATOM 1529 C C . ASP A 1 194 ? 6.936 1.339 10.346 1.00 87.19 194 ASP A C 1
ATOM 1531 O O . ASP A 1 194 ? 6.189 1.557 9.394 1.00 87.19 194 ASP A O 1
ATOM 1535 N N . GLU A 1 195 ? 8.262 1.389 10.188 1.00 86.38 195 GLU A N 1
ATOM 1536 C CA . GLU A 1 195 ? 8.911 1.819 8.931 1.00 86.38 195 GLU A CA 1
ATOM 1537 C C . GLU A 1 195 ? 8.531 0.938 7.721 1.00 86.38 195 GLU A C 1
ATOM 1539 O O . GLU A 1 195 ? 8.352 1.446 6.617 1.00 86.38 195 GLU A O 1
ATOM 1544 N N . ALA A 1 196 ? 8.298 -0.361 7.947 1.00 89.75 196 ALA A N 1
ATOM 1545 C CA . ALA A 1 196 ? 7.805 -1.308 6.940 1.00 89.75 196 ALA A CA 1
ATOM 1546 C C . ALA A 1 196 ? 6.288 -1.205 6.654 1.00 89.75 196 ALA A C 1
ATOM 1548 O O . ALA A 1 196 ? 5.817 -1.752 5.660 1.00 89.75 196 ALA A O 1
ATOM 1549 N N . ASP A 1 197 ? 5.523 -0.497 7.494 1.00 94.06 197 ASP A N 1
ATOM 1550 C CA . ASP A 1 197 ? 4.087 -0.228 7.311 1.00 94.06 197 ASP A CA 1
ATOM 1551 C C . ASP A 1 197 ? 3.837 1.089 6.528 1.00 94.06 197 ASP A C 1
ATOM 1553 O O . ASP A 1 197 ? 2.699 1.572 6.454 1.00 94.06 197 ASP A O 1
ATOM 1557 N N . ASN A 1 198 ? 4.886 1.716 5.978 1.00 94.81 198 ASN A N 1
ATOM 1558 C CA . ASN A 1 198 ? 4.810 2.995 5.271 1.00 94.81 198 ASN A CA 1
ATOM 1559 C C . ASN A 1 198 ? 5.120 2.855 3.770 1.00 94.81 198 ASN A C 1
ATOM 1561 O O . ASN A 1 198 ? 6.214 2.457 3.377 1.00 94.81 198 ASN A O 1
ATOM 1565 N N . PHE A 1 199 ? 4.159 3.230 2.922 1.00 97.31 199 PHE A N 1
ATOM 1566 C CA . PHE A 1 199 ? 4.178 2.924 1.492 1.00 97.31 199 PHE A CA 1
ATOM 1567 C C . PHE A 1 199 ? 4.217 4.180 0.605 1.00 97.31 199 PHE A C 1
ATOM 1569 O O . PHE A 1 199 ? 3.193 4.828 0.352 1.00 97.31 199 PHE A O 1
ATOM 1576 N N . GLU A 1 200 ? 5.402 4.498 0.075 1.00 97.00 200 GLU A N 1
ATOM 1577 C CA . GLU A 1 200 ? 5.705 5.726 -0.682 1.00 97.00 200 GLU A CA 1
ATOM 1578 C C . GLU A 1 200 ? 5.415 5.630 -2.199 1.00 97.00 200 GLU A C 1
ATOM 1580 O O . GLU A 1 200 ? 6.259 5.903 -3.060 1.00 97.00 200 GLU A O 1
ATOM 1585 N N . LEU A 1 201 ? 4.176 5.257 -2.554 1.00 98.00 201 LEU A N 1
ATOM 1586 C CA . LEU A 1 201 ? 3.737 5.070 -3.951 1.00 98.00 201 LEU A CA 1
ATOM 1587 C C . LEU A 1 201 ? 3.863 6.327 -4.834 1.00 98.00 201 LEU A C 1
ATOM 1589 O O . LEU A 1 201 ? 3.841 6.225 -6.063 1.00 98.00 201 LEU A O 1
ATOM 1593 N N . ASP A 1 202 ? 3.985 7.518 -4.253 1.00 96.69 202 ASP A N 1
ATOM 1594 C CA . ASP A 1 202 ? 4.169 8.770 -4.985 1.00 96.69 202 ASP A CA 1
ATOM 1595 C C . ASP A 1 202 ? 5.623 9.035 -5.414 1.00 96.69 202 ASP A C 1
ATOM 1597 O O . ASP A 1 202 ? 5.843 9.701 -6.435 1.00 96.69 202 ASP A O 1
ATOM 1601 N N . LEU A 1 203 ? 6.608 8.449 -4.724 1.00 97.25 203 LEU A N 1
ATOM 1602 C CA . LEU A 1 203 ? 8.024 8.549 -5.090 1.00 97.25 203 LEU A CA 1
ATOM 1603 C C . LEU A 1 203 ? 8.419 7.593 -6.222 1.00 97.25 203 LEU A C 1
ATOM 1605 O O . LEU A 1 203 ? 9.229 7.972 -7.070 1.00 97.25 203 LEU A O 1
ATOM 1609 N N . VAL A 1 204 ? 7.805 6.407 -6.305 1.00 98.00 204 VAL A N 1
ATOM 1610 C CA . VAL A 1 204 ? 8.113 5.317 -7.264 1.00 98.00 204 VAL A CA 1
ATOM 1611 C C . VAL A 1 204 ? 8.363 5.807 -8.697 1.00 98.00 204 VAL A C 1
ATOM 1613 O O . VAL A 1 204 ? 9.385 5.508 -9.312 1.00 98.00 204 VAL A O 1
ATOM 1616 N N . VAL A 1 205 ? 7.452 6.615 -9.249 1.00 97.88 205 VAL A N 1
ATOM 1617 C CA . VAL A 1 205 ? 7.529 7.102 -10.644 1.00 97.88 205 VAL A CA 1
ATOM 1618 C C . VAL A 1 205 ? 8.645 8.139 -10.852 1.00 97.88 205 VAL A C 1
ATOM 1620 O O . VAL A 1 205 ? 9.082 8.359 -11.987 1.00 97.88 205 VAL A O 1
ATOM 1623 N N . THR A 1 206 ? 9.110 8.776 -9.778 1.00 96.75 206 THR A N 1
ATOM 1624 C CA . THR A 1 206 ? 10.263 9.685 -9.775 1.00 96.75 206 THR A CA 1
ATOM 1625 C C . THR A 1 206 ? 11.561 8.895 -9.620 1.00 96.75 206 THR A C 1
ATOM 1627 O O . THR A 1 206 ? 12.466 9.085 -10.432 1.00 96.75 206 THR A O 1
ATOM 1630 N N . ASN A 1 207 ? 11.613 7.957 -8.668 1.00 97.56 207 ASN A N 1
ATOM 1631 C CA . ASN A 1 207 ? 12.743 7.057 -8.436 1.00 97.56 207 ASN A CA 1
ATOM 1632 C C . ASN A 1 207 ? 13.111 6.277 -9.718 1.00 97.56 207 ASN A C 1
ATOM 1634 O O . ASN A 1 207 ? 14.231 6.388 -10.220 1.00 97.56 207 ASN A O 1
ATOM 1638 N N . LEU A 1 208 ? 12.127 5.632 -10.360 1.00 97.19 208 LEU A N 1
ATOM 1639 C CA . LEU A 1 208 ? 12.327 4.896 -11.617 1.00 97.19 208 LEU A CA 1
ATOM 1640 C C . LEU A 1 208 ? 12.922 5.765 -12.743 1.00 97.19 208 LEU A C 1
ATOM 1642 O O . LEU A 1 208 ? 13.723 5.279 -13.547 1.00 97.19 208 LEU A O 1
ATOM 1646 N N . ARG A 1 209 ? 12.576 7.061 -12.793 1.00 96.62 209 ARG A N 1
ATOM 1647 C CA . ARG A 1 209 ? 13.109 8.027 -13.775 1.00 96.62 209 ARG A CA 1
ATOM 1648 C C . ARG A 1 209 ? 14.488 8.585 -13.431 1.00 96.62 209 ARG A C 1
ATOM 1650 O O . ARG A 1 209 ? 15.106 9.169 -14.316 1.00 96.62 209 ARG A O 1
ATOM 1657 N N . GLY A 1 210 ? 14.988 8.390 -12.210 1.00 94.50 210 GLY A N 1
ATOM 1658 C CA . GLY A 1 210 ? 16.363 8.738 -11.839 1.00 94.50 210 GLY A CA 1
ATOM 1659 C C . GLY A 1 210 ? 17.424 7.926 -12.595 1.00 94.50 210 GLY A C 1
ATOM 1660 O O . GLY A 1 210 ? 18.571 8.354 -12.694 1.00 94.50 210 GLY A O 1
ATOM 1661 N N . GLY A 1 211 ? 17.030 6.787 -13.179 1.00 93.56 211 GLY A N 1
ATOM 1662 C CA . GLY A 1 211 ? 17.937 5.812 -13.785 1.00 93.56 211 GLY A CA 1
ATOM 1663 C C . GLY A 1 211 ? 18.432 4.786 -12.764 1.00 93.56 211 GLY A C 1
ATOM 1664 O O . GLY A 1 211 ? 18.385 5.034 -11.566 1.00 93.56 211 GLY A O 1
ATOM 1665 N N . HIS A 1 212 ? 18.896 3.622 -13.230 1.00 93.69 212 HIS A N 1
ATOM 1666 C CA . HIS A 1 212 ? 19.154 2.455 -12.367 1.00 93.69 212 HIS A CA 1
ATOM 1667 C C . HIS A 1 212 ? 20.134 2.697 -11.207 1.00 93.69 212 HIS A C 1
ATOM 1669 O O . HIS A 1 212 ? 20.046 2.019 -10.192 1.00 93.69 212 HIS A O 1
ATOM 1675 N N . ASP A 1 213 ? 21.067 3.643 -11.347 1.00 91.44 213 ASP A N 1
ATOM 1676 C CA . ASP A 1 213 ? 22.029 4.011 -10.296 1.00 91.44 213 ASP A CA 1
ATOM 1677 C C . ASP A 1 213 ? 21.423 4.893 -9.185 1.00 91.44 213 ASP A C 1
ATOM 1679 O O . ASP A 1 213 ? 22.077 5.145 -8.177 1.00 91.44 213 ASP A O 1
ATOM 1683 N N . ALA A 1 214 ? 20.179 5.346 -9.366 1.00 93.06 214 ALA A N 1
ATOM 1684 C CA . ALA A 1 214 ? 19.360 6.060 -8.389 1.00 93.06 214 ALA A CA 1
ATOM 1685 C C . ALA A 1 214 ? 18.083 5.278 -8.009 1.00 93.06 214 ALA A C 1
ATOM 1687 O O . ALA A 1 214 ? 17.188 5.840 -7.382 1.00 93.06 214 ALA A O 1
ATOM 1688 N N . TRP A 1 215 ? 17.965 4.004 -8.406 1.00 96.38 215 TRP A N 1
ATOM 1689 C CA . TRP A 1 215 ? 16.845 3.160 -7.984 1.00 96.38 215 TRP A CA 1
ATOM 1690 C C . TRP A 1 215 ? 17.032 2.717 -6.531 1.00 96.38 215 TRP A C 1
ATOM 1692 O O . TRP A 1 215 ? 18.111 2.261 -6.156 1.00 96.38 215 TRP A O 1
ATOM 1702 N N . GLU A 1 216 ? 15.974 2.826 -5.731 1.00 97.38 216 GLU A N 1
ATOM 1703 C CA . GLU A 1 216 ? 15.960 2.458 -4.310 1.00 97.38 216 GLU A CA 1
ATOM 1704 C C . GLU A 1 216 ? 15.201 1.125 -4.179 1.00 97.38 216 GLU A C 1
ATOM 1706 O O . GLU A 1 216 ? 13.980 1.117 -4.346 1.00 97.38 216 GLU A O 1
ATOM 1711 N N . PRO A 1 217 ? 15.882 -0.023 -3.964 1.00 97.19 217 PRO A N 1
ATOM 1712 C CA . PRO A 1 217 ? 15.231 -1.330 -4.064 1.00 97.19 217 PRO A CA 1
ATOM 1713 C C . PRO A 1 217 ? 14.085 -1.509 -3.072 1.00 97.19 217 PRO A C 1
ATOM 1715 O O . PRO A 1 217 ? 13.005 -1.914 -3.476 1.00 97.19 217 PRO A O 1
ATOM 1718 N N . GLU A 1 218 ? 14.297 -1.144 -1.809 1.00 97.00 218 GLU A N 1
ATOM 1719 C CA . GLU A 1 218 ? 13.316 -1.296 -0.726 1.00 97.00 218 GLU A CA 1
ATOM 1720 C C . GLU A 1 218 ? 12.030 -0.495 -1.000 1.00 97.00 218 GLU A C 1
ATOM 1722 O O . GLU A 1 218 ? 10.937 -1.041 -0.873 1.00 97.00 218 GLU A O 1
ATOM 1727 N N . LEU A 1 219 ? 12.148 0.744 -1.502 1.00 97.75 219 LEU A N 1
ATOM 1728 C CA . LEU A 1 219 ? 11.019 1.570 -1.956 1.00 97.75 219 LEU A CA 1
ATOM 1729 C C . LEU A 1 219 ? 10.202 0.878 -3.060 1.00 97.75 219 LEU A C 1
ATOM 1731 O O . LEU A 1 219 ? 8.972 0.881 -3.031 1.00 97.75 219 LEU A O 1
ATOM 1735 N N . LEU A 1 220 ? 10.882 0.316 -4.061 1.00 98.19 220 LEU A N 1
ATOM 1736 C CA . LEU A 1 220 ? 10.239 -0.301 -5.223 1.00 98.19 220 LEU A CA 1
ATOM 1737 C C . LEU A 1 220 ? 9.618 -1.671 -4.892 1.00 98.19 220 LEU A C 1
ATOM 1739 O O . LEU A 1 220 ? 8.553 -1.986 -5.422 1.00 98.19 220 LEU A O 1
ATOM 1743 N N . ILE A 1 221 ? 10.246 -2.436 -3.995 1.00 98.31 221 ILE A N 1
ATOM 1744 C CA . ILE A 1 221 ? 9.754 -3.715 -3.459 1.00 98.31 221 ILE A CA 1
ATOM 1745 C C . ILE A 1 221 ? 8.503 -3.484 -2.600 1.00 98.31 221 ILE A C 1
ATOM 1747 O O . ILE A 1 221 ? 7.448 -4.048 -2.887 1.00 98.31 221 ILE A O 1
ATOM 1751 N N . SER A 1 222 ? 8.586 -2.579 -1.617 1.00 98.06 222 SER A N 1
ATOM 1752 C CA . SER A 1 222 ? 7.472 -2.183 -0.740 1.00 98.06 222 SER A CA 1
ATOM 1753 C C . SER A 1 222 ? 6.275 -1.659 -1.548 1.00 98.06 222 SER A C 1
ATOM 1755 O O . SER A 1 222 ? 5.129 -2.060 -1.331 1.00 98.06 222 SER A O 1
ATOM 1757 N N . ALA A 1 223 ? 6.536 -0.838 -2.572 1.00 98.44 223 ALA A N 1
ATOM 1758 C CA . ALA A 1 223 ? 5.516 -0.408 -3.523 1.00 98.44 223 ALA A CA 1
ATOM 1759 C C . ALA A 1 223 ? 4.879 -1.579 -4.293 1.00 98.44 223 ALA A C 1
ATOM 1761 O O . ALA A 1 223 ? 3.665 -1.574 -4.509 1.00 98.44 223 ALA A O 1
ATOM 1762 N N . GLY A 1 224 ? 5.678 -2.566 -4.715 1.00 98.19 224 GLY A N 1
ATOM 1763 C CA . GLY A 1 224 ? 5.221 -3.796 -5.367 1.00 98.19 224 GLY A CA 1
ATOM 1764 C C . GLY A 1 224 ? 4.295 -4.623 -4.478 1.00 98.19 224 GLY A C 1
ATOM 1765 O O . GLY A 1 224 ? 3.243 -5.068 -4.934 1.00 98.19 224 GLY A O 1
ATOM 1766 N N . GLU A 1 225 ? 4.654 -4.781 -3.207 1.00 97.81 225 GLU A N 1
ATOM 1767 C CA . GLU A 1 225 ? 3.891 -5.526 -2.201 1.00 97.81 225 GLU A CA 1
ATOM 1768 C C . GLU A 1 225 ? 2.524 -4.888 -1.954 1.00 97.81 225 GLU A C 1
ATOM 1770 O O . GLU A 1 225 ? 1.504 -5.521 -2.227 1.00 97.81 225 GLU A O 1
ATOM 1775 N N . ILE A 1 226 ? 2.469 -3.605 -1.577 1.00 98.25 226 ILE A N 1
ATOM 1776 C CA . ILE A 1 226 ? 1.183 -2.934 -1.325 1.00 98.25 226 ILE A CA 1
ATOM 1777 C C . ILE A 1 226 ? 0.311 -2.821 -2.586 1.00 98.25 226 ILE A C 1
ATOM 1779 O O . ILE A 1 226 ? -0.918 -2.781 -2.498 1.00 98.25 226 ILE A O 1
ATOM 1783 N N . ALA A 1 227 ? 0.919 -2.760 -3.776 1.00 98.50 227 ALA A N 1
ATOM 1784 C CA . ALA A 1 227 ? 0.179 -2.738 -5.031 1.00 98.50 227 ALA A CA 1
ATOM 1785 C C . ALA A 1 227 ? -0.443 -4.105 -5.352 1.00 98.50 227 ALA A C 1
ATOM 1787 O O . ALA A 1 227 ? -1.600 -4.137 -5.773 1.00 98.50 227 ALA A O 1
ATOM 1788 N N . ARG A 1 228 ? 0.266 -5.219 -5.112 1.00 98.12 228 ARG A N 1
ATOM 1789 C CA . ARG A 1 228 ? -0.313 -6.570 -5.205 1.00 98.12 228 ARG A CA 1
ATOM 1790 C C . ARG A 1 228 ? -1.413 -6.761 -4.147 1.00 98.12 228 ARG A C 1
ATOM 1792 O O . ARG A 1 228 ? -2.526 -7.122 -4.526 1.00 98.12 228 ARG A O 1
ATOM 1799 N N . ASP A 1 229 ? -1.159 -6.380 -2.890 1.00 98.00 229 ASP A N 1
ATOM 1800 C CA . ASP A 1 229 ? -2.122 -6.410 -1.772 1.00 98.00 229 ASP A CA 1
ATOM 1801 C C . ASP A 1 229 ? -3.447 -5.701 -2.117 1.00 98.00 229 ASP A C 1
ATOM 1803 O O . ASP A 1 229 ? -4.532 -6.287 -2.072 1.00 98.00 229 ASP A O 1
ATOM 1807 N N . LEU A 1 230 ? -3.367 -4.412 -2.478 1.00 98.31 230 LEU A N 1
ATOM 1808 C CA . LEU A 1 230 ? -4.528 -3.598 -2.857 1.00 98.31 230 LEU A CA 1
ATOM 1809 C C . LEU A 1 230 ? -5.164 -4.088 -4.161 1.00 98.31 230 LEU A C 1
ATOM 1811 O O . LEU A 1 230 ? -6.368 -3.924 -4.354 1.00 98.31 230 LEU A O 1
ATOM 1815 N N . GLY A 1 231 ? -4.364 -4.666 -5.057 1.00 97.88 231 GLY A N 1
ATOM 1816 C CA . GLY A 1 231 ? -4.816 -5.262 -6.304 1.00 97.88 231 GLY A CA 1
ATOM 1817 C C . GLY A 1 231 ? -5.764 -6.435 -6.066 1.00 97.88 231 GLY A C 1
ATOM 1818 O O . GLY A 1 231 ? -6.866 -6.457 -6.613 1.00 97.88 231 GLY A O 1
ATOM 1819 N N . GLN A 1 232 ? -5.350 -7.372 -5.213 1.00 96.44 232 GLN A N 1
ATOM 1820 C CA . GLN A 1 232 ? -6.111 -8.563 -4.842 1.00 96.44 232 GLN A CA 1
ATOM 1821 C C . GLN A 1 232 ? -7.328 -8.209 -3.975 1.00 96.44 232 GLN A C 1
ATOM 1823 O O . GLN A 1 232 ? -8.452 -8.586 -4.301 1.00 96.44 232 GLN A O 1
ATOM 1828 N N . ALA A 1 233 ? -7.139 -7.413 -2.919 1.00 96.25 233 ALA A N 1
ATOM 1829 C CA . ALA A 1 233 ? -8.192 -7.099 -1.950 1.00 96.25 233 ALA A CA 1
ATOM 1830 C C . ALA A 1 233 ? -9.345 -6.229 -2.494 1.00 96.25 233 ALA A C 1
ATOM 1832 O O . ALA A 1 233 ? -10.394 -6.124 -1.854 1.00 96.25 233 ALA A O 1
ATOM 1833 N N . LEU A 1 234 ? -9.152 -5.564 -3.640 1.00 96.88 234 LEU A N 1
ATOM 1834 C CA . LEU A 1 234 ? -10.132 -4.659 -4.257 1.00 96.88 234 LEU A CA 1
ATOM 1835 C C . LEU A 1 234 ? -10.594 -5.113 -5.662 1.00 96.88 234 LEU A C 1
ATOM 1837 O O . LEU A 1 234 ? -11.280 -4.339 -6.329 1.00 96.88 234 LEU A O 1
ATOM 1841 N N . ASP A 1 235 ? -10.226 -6.325 -6.109 1.00 96.25 235 ASP A N 1
ATOM 1842 C CA . ASP A 1 235 ? -10.451 -6.860 -7.474 1.00 96.25 235 ASP A CA 1
ATOM 1843 C C . ASP A 1 235 ? -10.002 -5.893 -8.594 1.00 96.25 235 ASP A C 1
ATOM 1845 O O . ASP A 1 235 ? -10.698 -5.598 -9.570 1.00 96.25 235 ASP A O 1
ATOM 1849 N N . LEU A 1 236 ? -8.796 -5.341 -8.447 1.00 97.62 236 LEU A N 1
ATOM 1850 C CA . LEU A 1 236 ? -8.208 -4.432 -9.427 1.00 97.62 236 LEU A CA 1
ATOM 1851 C C . LEU A 1 236 ? -7.292 -5.213 -10.365 1.00 97.62 236 LEU A C 1
ATOM 1853 O O . LEU A 1 236 ? -6.071 -5.075 -10.316 1.00 97.62 236 LEU A O 1
ATOM 1857 N N . ARG A 1 237 ? -7.875 -5.980 -11.291 1.00 97.25 237 ARG A N 1
ATOM 1858 C CA . ARG A 1 237 ? -7.099 -6.712 -12.311 1.00 97.25 237 ARG A CA 1
ATOM 1859 C C . ARG A 1 237 ? -6.148 -5.835 -13.130 1.00 97.25 237 ARG A C 1
ATOM 1861 O O . ARG A 1 237 ? -5.043 -6.248 -13.448 1.00 97.25 237 ARG A O 1
ATOM 1868 N N . SER A 1 238 ? -6.484 -4.561 -13.338 1.00 97.06 238 SER A N 1
ATOM 1869 C CA . SER A 1 238 ? -5.578 -3.561 -13.933 1.00 97.06 238 SER A CA 1
ATOM 1870 C C . SER A 1 238 ? -4.360 -3.166 -13.069 1.00 97.06 238 SER A C 1
ATOM 1872 O O . SER A 1 238 ? -3.591 -2.295 -13.473 1.00 97.06 238 SER A O 1
ATOM 1874 N N . VAL A 1 239 ? -4.223 -3.741 -11.873 1.00 98.12 239 VAL A N 1
ATOM 1875 C CA . VAL A 1 239 ? -3.083 -3.624 -10.951 1.00 98.12 239 VAL A CA 1
ATOM 1876 C C . VAL A 1 239 ? -2.408 -4.986 -10.758 1.00 98.12 239 VAL A C 1
ATOM 1878 O O . VAL A 1 239 ? -1.183 -5.032 -10.771 1.00 98.12 239 VAL A O 1
ATOM 1881 N N . THR A 1 240 ? -3.166 -6.086 -10.654 1.00 97.25 240 THR A N 1
ATOM 1882 C CA . THR A 1 240 ? -2.584 -7.433 -10.510 1.00 97.25 240 THR A CA 1
ATOM 1883 C C . THR A 1 240 ? -2.028 -7.997 -11.819 1.00 97.25 240 THR A C 1
ATOM 1885 O O . THR A 1 240 ? -0.911 -8.497 -11.810 1.00 97.25 240 THR A O 1
ATOM 1888 N N . GLU A 1 241 ? -2.718 -7.866 -12.961 1.00 97.56 241 GLU A N 1
ATOM 1889 C CA . GLU A 1 241 ? -2.238 -8.385 -14.260 1.00 97.56 241 GLU A CA 1
ATOM 1890 C C . GLU A 1 241 ? -0.847 -7.814 -14.655 1.00 97.56 241 GLU A C 1
ATOM 1892 O O . GLU A 1 241 ? -0.008 -8.583 -15.125 1.00 97.56 241 GLU A O 1
ATOM 1897 N N . PRO A 1 242 ? -0.519 -6.518 -14.428 1.00 97.88 242 PRO A N 1
ATOM 1898 C CA . PRO A 1 242 ? 0.827 -5.980 -14.672 1.00 97.88 242 PRO A CA 1
ATOM 1899 C C . PRO A 1 242 ? 1.899 -6.331 -13.624 1.00 97.88 242 PRO A C 1
ATOM 1901 O O . PRO A 1 242 ? 3.053 -5.974 -13.849 1.00 97.88 242 PRO A O 1
ATOM 1904 N N . LEU A 1 243 ? 1.528 -6.948 -12.494 1.00 97.62 243 LEU A N 1
ATOM 1905 C CA . LEU A 1 243 ? 2.405 -7.333 -11.370 1.00 97.62 243 LEU A CA 1
ATOM 1906 C C . LEU A 1 243 ? 2.409 -8.855 -11.107 1.00 97.62 243 LEU A C 1
ATOM 1908 O O . LEU A 1 243 ? 2.939 -9.302 -10.090 1.00 97.62 243 LEU A O 1
ATOM 1912 N N . ALA A 1 244 ? 1.788 -9.637 -11.994 1.00 96.62 244 ALA A N 1
ATOM 1913 C CA . ALA A 1 244 ? 1.700 -11.091 -11.905 1.00 96.62 244 ALA A CA 1
ATOM 1914 C C . ALA A 1 244 ? 3.055 -11.765 -12.180 1.00 96.62 244 ALA A C 1
ATOM 1916 O O . ALA A 1 244 ? 3.922 -11.167 -12.825 1.00 96.62 244 ALA A O 1
ATOM 1917 N N . GLU A 1 245 ? 3.204 -13.015 -11.737 1.00 96.56 245 GLU A N 1
ATOM 1918 C CA . GLU A 1 245 ? 4.425 -13.814 -11.899 1.00 96.56 245 GLU A CA 1
ATOM 1919 C C . GLU A 1 245 ? 4.926 -13.814 -13.357 1.00 96.56 245 GLU A C 1
ATOM 1921 O O . GLU A 1 245 ? 4.165 -14.042 -14.303 1.00 96.56 245 GLU A O 1
ATOM 1926 N N . GLY A 1 246 ? 6.210 -13.506 -13.556 1.00 95.25 246 GLY A N 1
ATOM 1927 C CA . GLY A 1 246 ? 6.839 -13.452 -14.880 1.00 95.25 246 GLY A CA 1
ATOM 1928 C C . GLY A 1 246 ? 6.416 -12.263 -15.758 1.00 95.25 246 GLY A C 1
ATOM 1929 O O . GLY A 1 246 ? 6.824 -12.177 -16.921 1.00 95.25 246 GLY A O 1
ATOM 1930 N N . SER A 1 247 ? 5.622 -11.321 -15.237 1.00 96.75 247 SER A N 1
ATOM 1931 C CA . SER A 1 247 ? 5.358 -10.040 -15.903 1.00 96.75 247 SER A CA 1
ATOM 1932 C C . SER A 1 247 ? 6.608 -9.141 -15.915 1.00 96.75 247 SER A C 1
ATOM 1934 O O . SER A 1 247 ? 7.464 -9.258 -15.041 1.00 96.75 247 SER A O 1
ATOM 1936 N N . PRO A 1 248 ? 6.733 -8.160 -16.834 1.00 96.38 248 PRO A N 1
ATOM 1937 C CA . PRO A 1 248 ? 7.911 -7.286 -16.887 1.00 96.38 248 PRO A CA 1
ATOM 1938 C C . PRO A 1 248 ? 8.147 -6.378 -15.666 1.00 96.38 248 PRO A C 1
ATOM 1940 O O . PRO A 1 248 ? 9.181 -5.714 -15.627 1.00 96.38 248 PRO A O 1
ATOM 1943 N N . LEU A 1 249 ? 7.207 -6.284 -14.714 1.00 97.12 249 LEU A N 1
ATOM 1944 C CA . LEU A 1 249 ? 7.418 -5.593 -13.433 1.00 97.12 249 LEU A CA 1
ATOM 1945 C C . LEU A 1 249 ? 7.768 -6.566 -12.304 1.00 97.12 249 LEU A C 1
ATOM 1947 O O . LEU A 1 249 ? 8.585 -6.232 -11.454 1.00 97.12 249 LEU A O 1
ATOM 1951 N N . ASP A 1 250 ? 7.213 -7.770 -12.326 1.00 97.38 250 ASP A N 1
ATOM 1952 C CA . ASP A 1 250 ? 7.609 -8.866 -11.441 1.00 97.38 250 ASP A CA 1
ATOM 1953 C C . ASP A 1 250 ? 9.074 -9.280 -11.694 1.00 97.38 250 ASP A C 1
ATOM 1955 O O . ASP A 1 250 ? 9.889 -9.353 -10.779 1.00 97.38 250 ASP A O 1
ATOM 1959 N N . ASP A 1 251 ? 9.465 -9.335 -12.971 1.00 97.00 251 ASP A N 1
ATOM 1960 C CA . ASP A 1 251 ? 10.835 -9.571 -13.442 1.00 97.00 251 ASP A CA 1
ATOM 1961 C C . ASP A 1 251 ? 11.842 -8.493 -12.955 1.00 97.00 251 ASP A C 1
ATOM 1963 O O . ASP A 1 251 ? 13.057 -8.744 -12.894 1.00 97.00 251 ASP A O 1
ATOM 1967 N N . ILE A 1 252 ? 11.337 -7.301 -12.587 1.00 97.31 252 ILE A N 1
ATOM 1968 C CA . ILE A 1 252 ? 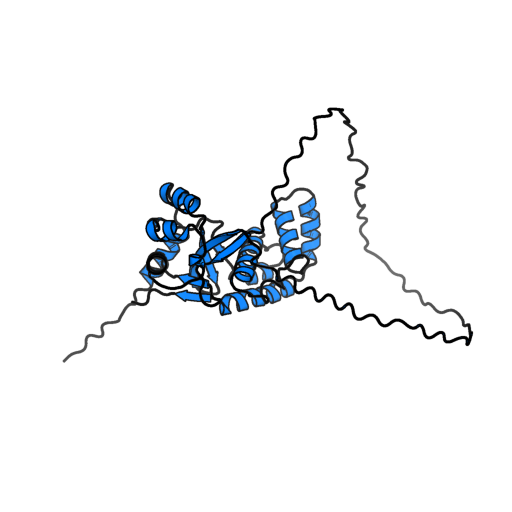12.064 -6.210 -11.909 1.00 97.31 252 ILE A CA 1
ATOM 1969 C C . ILE A 1 252 ? 12.080 -6.431 -10.393 1.00 97.31 252 ILE A C 1
ATOM 1971 O O . ILE A 1 252 ? 13.160 -6.350 -9.815 1.00 97.31 252 ILE A O 1
ATOM 1975 N N . ASP A 1 253 ? 10.935 -6.711 -9.764 1.00 97.75 253 ASP A N 1
ATOM 1976 C CA . ASP A 1 253 ? 10.807 -6.939 -8.315 1.00 97.75 253 ASP A CA 1
ATOM 1977 C C . ASP A 1 253 ? 11.737 -8.069 -7.842 1.00 97.75 253 ASP A C 1
ATOM 1979 O O . ASP A 1 253 ? 12.596 -7.853 -6.991 1.00 97.75 253 ASP A O 1
ATOM 1983 N N . GLU A 1 254 ? 11.709 -9.222 -8.513 1.00 97.69 254 GLU A N 1
ATOM 1984 C CA . GLU A 1 254 ? 12.623 -10.349 -8.265 1.00 97.69 254 GLU A CA 1
ATOM 1985 C C . GLU A 1 254 ? 14.103 -9.975 -8.439 1.00 97.69 254 GLU A C 1
ATOM 1987 O O . GLU A 1 254 ? 14.983 -10.395 -7.677 1.00 97.69 254 GLU A O 1
ATOM 1992 N N . SER A 1 255 ? 14.399 -9.123 -9.425 1.00 97.19 255 SER A N 1
ATOM 1993 C CA . SER A 1 255 ? 15.752 -8.599 -9.624 1.00 97.19 255 SER A CA 1
ATOM 1994 C C . SER A 1 255 ? 16.171 -7.645 -8.500 1.00 97.19 255 SER A C 1
ATOM 1996 O O . SER A 1 255 ? 17.360 -7.566 -8.200 1.00 97.19 255 SER A O 1
ATOM 1998 N N . LEU A 1 256 ? 15.234 -6.925 -7.878 1.00 97.44 256 LEU A N 1
ATOM 1999 C CA . LEU A 1 256 ? 15.483 -6.023 -6.753 1.00 97.44 256 LEU A CA 1
ATOM 2000 C C . LEU A 1 256 ? 15.619 -6.792 -5.432 1.00 97.44 256 LEU A C 1
ATOM 2002 O O . LEU A 1 256 ? 16.569 -6.525 -4.698 1.00 97.44 256 LEU A O 1
ATOM 2006 N N . ARG A 1 257 ? 14.776 -7.800 -5.172 1.00 97.31 257 ARG A N 1
ATOM 2007 C CA . ARG A 1 257 ? 14.905 -8.724 -4.025 1.00 97.31 257 ARG A CA 1
ATOM 2008 C C . ARG A 1 257 ? 16.272 -9.410 -4.032 1.00 97.31 257 ARG A C 1
ATOM 2010 O O . ARG A 1 257 ? 17.065 -9.221 -3.113 1.00 97.31 257 ARG A O 1
ATOM 2017 N N . THR A 1 258 ? 16.647 -10.003 -5.172 1.00 97.62 258 THR A N 1
ATOM 2018 C CA . THR A 1 258 ? 17.992 -10.570 -5.411 1.00 97.62 258 THR A CA 1
ATOM 2019 C C . THR A 1 258 ? 19.129 -9.546 -5.219 1.00 97.62 258 THR A C 1
ATOM 2021 O O . THR A 1 258 ? 20.285 -9.915 -4.987 1.00 97.62 258 THR A O 1
ATOM 2024 N N . ILE A 1 259 ? 18.853 -8.243 -5.343 1.00 96.25 259 ILE A N 1
ATOM 2025 C CA . ILE A 1 259 ? 19.839 -7.186 -5.099 1.00 96.25 259 ILE A CA 1
ATOM 2026 C C . ILE A 1 259 ? 20.002 -6.874 -3.611 1.00 96.25 259 ILE A C 1
ATOM 2028 O O . ILE A 1 259 ? 21.154 -6.672 -3.211 1.00 96.25 259 ILE A O 1
ATOM 2032 N N . VAL A 1 260 ? 18.905 -6.860 -2.846 1.00 96.50 260 VAL A N 1
ATOM 2033 C CA . VAL A 1 260 ? 18.864 -6.653 -1.386 1.00 96.50 260 VAL A CA 1
ATOM 2034 C C . VAL A 1 260 ? 19.491 -7.842 -0.651 1.00 96.50 260 VAL A C 1
ATOM 2036 O O . VAL A 1 260 ? 20.407 -7.637 0.143 1.00 96.50 260 VAL A O 1
ATOM 2039 N N . ASP A 1 261 ? 19.111 -9.075 -1.005 1.00 95.19 261 ASP A N 1
ATOM 2040 C CA . ASP A 1 261 ? 19.704 -10.315 -0.465 1.00 95.19 261 ASP A CA 1
ATOM 2041 C C . ASP A 1 261 ? 21.217 -10.416 -0.739 1.00 95.19 261 ASP A C 1
ATOM 2043 O O . ASP A 1 261 ? 21.986 -11.031 0.006 1.00 95.19 261 ASP A O 1
ATOM 2047 N N . GLY A 1 262 ? 21.670 -9.796 -1.832 1.00 92.94 262 GLY A N 1
ATOM 2048 C CA . GLY A 1 262 ? 23.081 -9.648 -2.148 1.00 92.94 262 GLY A CA 1
ATOM 2049 C C . GLY A 1 262 ? 23.733 -10.913 -2.719 1.00 92.94 262 GLY A C 1
ATOM 2050 O O . GLY A 1 262 ? 23.281 -11.511 -3.701 1.00 92.94 262 GLY A O 1
ATOM 2051 N N . GLY A 1 263 ? 24.901 -11.258 -2.172 1.00 93.06 263 GLY A N 1
ATOM 2052 C CA . GLY A 1 263 ? 25.740 -12.350 -2.671 1.00 93.06 263 GLY A CA 1
ATOM 2053 C C . GLY A 1 263 ? 26.146 -12.217 -4.149 1.00 93.06 263 GLY A C 1
ATOM 2054 O O . GLY A 1 263 ? 26.106 -11.144 -4.755 1.00 93.06 263 GLY A O 1
ATOM 2055 N N . PHE A 1 264 ? 26.552 -13.338 -4.750 1.00 90.56 264 PHE A N 1
ATOM 2056 C CA . PHE A 1 264 ? 27.003 -13.396 -6.148 1.00 90.56 264 PHE A CA 1
ATOM 2057 C C . PHE A 1 264 ? 25.863 -13.138 -7.154 1.00 90.56 264 PHE A C 1
ATOM 2059 O O . PHE A 1 264 ? 26.071 -12.487 -8.180 1.00 90.56 264 PHE A O 1
ATOM 2066 N N . ARG A 1 265 ? 24.633 -13.577 -6.841 1.00 93.06 265 ARG A N 1
ATOM 2067 C CA . ARG A 1 265 ? 23.451 -13.422 -7.714 1.00 93.06 265 ARG A CA 1
ATOM 2068 C C . ARG A 1 265 ? 23.085 -11.949 -7.950 1.00 93.06 265 ARG A C 1
ATOM 2070 O O . ARG A 1 265 ? 22.758 -11.590 -9.081 1.00 93.06 265 ARG A O 1
ATOM 2077 N N . SER A 1 266 ? 23.263 -11.078 -6.948 1.00 93.38 266 SER A N 1
ATOM 2078 C CA . SER A 1 266 ? 23.063 -9.619 -7.047 1.00 93.38 266 SER A CA 1
ATOM 2079 C C . SER A 1 266 ? 23.828 -8.965 -8.212 1.00 93.38 266 SER A C 1
ATOM 2081 O O . SER A 1 266 ? 23.333 -8.014 -8.818 1.00 93.38 266 SER A O 1
ATOM 2083 N N . PHE A 1 267 ? 25.004 -9.482 -8.603 1.00 92.88 267 PHE A N 1
ATOM 2084 C CA . PHE A 1 267 ? 25.752 -8.963 -9.759 1.00 92.88 267 PHE A CA 1
ATOM 2085 C C . PHE A 1 267 ? 25.033 -9.232 -11.093 1.00 92.88 267 PHE A C 1
ATOM 2087 O O . PHE A 1 267 ? 24.903 -8.338 -11.934 1.00 92.88 267 PHE A O 1
ATOM 2094 N N . PHE A 1 268 ? 24.506 -10.446 -11.271 1.00 93.56 268 PHE A N 1
ATOM 2095 C CA . PHE A 1 268 ? 23.743 -10.826 -12.461 1.00 93.56 268 PHE A CA 1
ATOM 2096 C C . PHE A 1 268 ? 22.382 -10.130 -12.495 1.00 93.56 268 PHE A C 1
ATOM 2098 O O . PHE A 1 268 ? 21.996 -9.626 -13.550 1.00 93.56 268 PHE A O 1
ATOM 2105 N N . ALA A 1 269 ? 21.715 -10.000 -11.344 1.00 94.38 269 ALA A N 1
ATOM 2106 C CA . ALA A 1 269 ? 20.491 -9.216 -11.207 1.00 94.38 269 ALA A CA 1
ATOM 2107 C C . ALA A 1 269 ? 20.713 -7.750 -11.620 1.00 94.38 269 ALA A C 1
ATOM 2109 O O . ALA A 1 269 ? 20.002 -7.253 -12.488 1.00 94.38 269 ALA A O 1
ATOM 2110 N N . LYS A 1 270 ? 21.781 -7.087 -11.148 1.00 93.94 270 LYS A N 1
ATOM 2111 C CA . LYS A 1 270 ? 22.165 -5.729 -11.599 1.00 93.94 270 LYS A CA 1
ATOM 2112 C C . LYS A 1 270 ? 22.403 -5.653 -13.114 1.00 93.94 270 LYS A C 1
ATOM 2114 O O . LYS A 1 270 ? 22.010 -4.671 -13.745 1.00 93.94 270 LYS A O 1
ATOM 2119 N N . ARG A 1 271 ? 22.998 -6.683 -13.732 1.00 93.12 271 ARG A N 1
ATOM 2120 C CA . ARG A 1 271 ? 23.201 -6.753 -15.196 1.00 93.12 271 ARG A CA 1
ATOM 2121 C C . ARG A 1 271 ? 21.917 -7.075 -15.982 1.00 93.12 271 ARG A C 1
ATOM 2123 O O . ARG A 1 271 ? 21.819 -6.682 -17.144 1.00 93.12 271 ARG A O 1
ATOM 2130 N N . LYS A 1 272 ? 20.935 -7.764 -15.392 1.00 91.94 272 LYS A N 1
ATOM 2131 C CA . LYS A 1 272 ? 19.575 -7.926 -15.944 1.00 91.94 272 LYS A CA 1
ATOM 2132 C C . LYS A 1 272 ? 18.824 -6.594 -15.871 1.00 91.94 272 LYS A C 1
ATOM 2134 O O . LYS A 1 272 ? 18.402 -6.083 -16.904 1.00 91.94 272 LYS A O 1
ATOM 2139 N N . LEU A 1 273 ? 18.791 -5.982 -14.688 1.00 93.25 273 LEU A N 1
ATOM 2140 C CA . LEU A 1 273 ? 18.093 -4.733 -14.383 1.00 93.25 273 LEU A CA 1
ATOM 2141 C C . LEU A 1 273 ? 18.515 -3.573 -15.298 1.00 93.25 273 LEU A C 1
ATOM 2143 O O . LEU A 1 273 ? 17.657 -2.891 -15.843 1.00 93.25 273 LEU A O 1
ATOM 2147 N N . ARG A 1 274 ? 19.821 -3.407 -15.568 1.00 93.62 274 ARG A N 1
ATOM 2148 C CA . ARG A 1 274 ? 20.351 -2.381 -16.498 1.00 93.62 274 ARG A CA 1
ATOM 2149 C C . ARG A 1 274 ? 19.931 -2.539 -17.972 1.00 93.62 274 ARG A C 1
ATOM 2151 O O . ARG A 1 274 ? 20.316 -1.709 -18.791 1.00 93.62 274 ARG A O 1
ATOM 2158 N N . ARG A 1 275 ? 19.198 -3.597 -18.339 1.00 93.00 275 ARG A N 1
ATOM 2159 C CA . ARG A 1 275 ? 18.596 -3.769 -19.677 1.00 93.00 275 ARG A CA 1
ATOM 2160 C C . ARG A 1 275 ? 17.125 -3.336 -19.731 1.00 93.00 275 ARG A C 1
ATOM 2162 O O . ARG A 1 275 ? 16.569 -3.237 -20.821 1.00 93.00 275 ARG A O 1
ATOM 2169 N N . VAL A 1 276 ? 16.494 -3.102 -18.580 1.00 92.56 276 VAL A N 1
ATOM 2170 C CA . VAL A 1 276 ? 15.088 -2.696 -18.467 1.00 92.56 276 VAL A CA 1
ATOM 2171 C C . VAL A 1 276 ? 14.946 -1.221 -18.842 1.00 92.56 276 VAL A C 1
ATOM 2173 O O . VAL A 1 276 ? 15.719 -0.382 -18.390 1.00 92.56 276 VAL A O 1
ATOM 2176 N N . SER A 1 277 ? 13.932 -0.863 -19.632 1.00 94.62 277 SER A N 1
ATOM 2177 C CA . SER A 1 277 ? 13.657 0.550 -19.913 1.00 94.62 277 SER A CA 1
ATOM 2178 C C . SER A 1 277 ? 13.059 1.245 -18.683 1.00 94.62 277 SER A C 1
ATOM 2180 O O . SER A 1 277 ? 11.919 0.985 -18.291 1.00 94.62 277 SER A O 1
ATOM 2182 N N . THR A 1 278 ? 13.819 2.181 -18.113 1.00 95.44 278 THR A N 1
ATOM 2183 C CA . THR A 1 278 ? 13.398 3.066 -17.012 1.00 95.44 278 THR A CA 1
ATOM 2184 C C . THR A 1 278 ? 12.114 3.830 -17.340 1.00 95.44 278 THR A C 1
ATOM 2186 O O . THR A 1 278 ? 11.225 3.958 -16.498 1.00 95.44 278 THR A O 1
ATOM 2189 N N . GLU A 1 279 ? 11.975 4.291 -18.587 1.00 95.81 279 GLU A N 1
ATOM 2190 C CA . GLU A 1 279 ? 10.774 4.972 -19.066 1.00 95.81 279 GLU A CA 1
ATOM 2191 C C . GLU A 1 279 ? 9.561 4.039 -19.115 1.00 95.81 279 GLU A C 1
ATOM 2193 O O . GLU A 1 279 ? 8.486 4.436 -18.668 1.00 95.81 279 GLU A O 1
ATOM 2198 N N . GLN A 1 280 ? 9.714 2.804 -19.608 1.00 95.75 280 GLN A N 1
ATOM 2199 C CA . GLN A 1 280 ? 8.612 1.835 -19.663 1.00 95.75 280 GLN A CA 1
ATOM 2200 C C . GLN A 1 280 ? 8.162 1.418 -18.258 1.00 95.75 280 GLN A C 1
ATOM 2202 O O . GLN A 1 280 ? 6.961 1.453 -17.983 1.00 95.75 280 GLN A O 1
ATOM 2207 N N . ALA A 1 281 ? 9.102 1.137 -17.348 1.00 96.69 281 ALA A N 1
ATOM 2208 C CA . ALA A 1 281 ? 8.797 0.857 -15.945 1.00 96.69 281 ALA A CA 1
ATOM 2209 C C . ALA A 1 281 ? 8.026 2.025 -15.298 1.00 96.69 281 ALA A C 1
ATOM 2211 O O . ALA A 1 281 ? 6.943 1.829 -14.747 1.00 96.69 281 ALA A O 1
ATOM 2212 N N . ALA A 1 282 ? 8.504 3.266 -15.457 1.00 97.69 282 ALA A N 1
ATOM 2213 C CA . ALA A 1 282 ? 7.835 4.463 -14.937 1.00 97.69 282 ALA A CA 1
ATOM 2214 C C . ALA A 1 282 ? 6.494 4.796 -15.634 1.00 97.69 282 ALA A C 1
A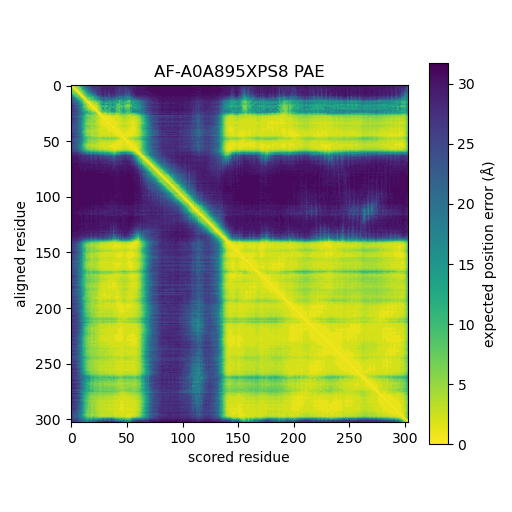TOM 2216 O O . ALA A 1 282 ? 5.682 5.551 -15.090 1.00 97.69 282 ALA A O 1
ATOM 2217 N N . ILE A 1 283 ? 6.250 4.286 -16.846 1.00 98.06 283 ILE A N 1
ATOM 2218 C CA . ILE A 1 283 ? 4.969 4.398 -17.561 1.00 98.06 283 ILE A CA 1
ATOM 2219 C C . ILE A 1 283 ? 3.956 3.384 -17.020 1.00 98.06 283 ILE A C 1
ATOM 2221 O O . ILE A 1 283 ? 2.808 3.772 -16.789 1.00 98.06 283 ILE A O 1
ATOM 2225 N N . ALA A 1 284 ? 4.377 2.137 -16.793 1.00 97.94 284 ALA A N 1
ATOM 2226 C CA . ALA A 1 284 ? 3.543 1.071 -16.242 1.00 97.94 284 ALA A CA 1
ATOM 2227 C C . ALA A 1 284 ? 3.155 1.361 -14.783 1.00 97.94 284 ALA A C 1
ATOM 2229 O O . ALA A 1 284 ? 1.967 1.383 -14.457 1.00 97.94 284 ALA A O 1
ATOM 2230 N N . TRP A 1 285 ? 4.125 1.740 -13.944 1.00 98.44 285 TRP A N 1
ATOM 2231 C CA . TRP A 1 285 ? 3.885 2.142 -12.554 1.00 98.44 285 TRP A CA 1
ATOM 2232 C C . TRP A 1 285 ? 2.928 3.328 -12.421 1.00 98.44 285 TRP A C 1
ATOM 2234 O O . TRP A 1 285 ? 2.015 3.302 -11.601 1.00 98.44 285 TRP A O 1
ATOM 2244 N N . ARG A 1 286 ? 3.040 4.339 -13.292 1.00 98.31 286 ARG A N 1
ATOM 2245 C CA . ARG A 1 286 ? 2.063 5.442 -13.359 1.00 98.31 286 ARG A CA 1
ATOM 2246 C C . ARG A 1 286 ? 0.642 4.948 -13.687 1.00 98.31 286 ARG A C 1
ATOM 2248 O O . ARG A 1 286 ? -0.321 5.581 -13.262 1.00 98.31 286 ARG A O 1
ATOM 2255 N N . GLY A 1 287 ? 0.502 3.854 -14.438 1.00 98.31 287 GLY A N 1
ATOM 2256 C CA . GLY A 1 287 ? -0.781 3.191 -14.692 1.00 98.31 287 GLY A CA 1
ATOM 2257 C C . GLY A 1 287 ? -1.363 2.554 -13.428 1.00 98.31 287 GLY A C 1
ATOM 2258 O O . GLY A 1 287 ? -2.487 2.885 -13.052 1.00 98.31 287 GLY A O 1
ATOM 2259 N N . ILE A 1 288 ? -0.566 1.729 -12.741 1.00 98.62 288 ILE A N 1
ATOM 2260 C CA . ILE A 1 288 ? -0.905 1.095 -11.452 1.00 98.62 288 ILE A CA 1
ATOM 2261 C C . ILE A 1 288 ? -1.333 2.144 -10.419 1.00 98.62 288 ILE A C 1
ATOM 2263 O O . ILE A 1 288 ? -2.447 2.094 -9.901 1.00 98.62 288 ILE A O 1
ATOM 2267 N N . ILE A 1 289 ? -0.496 3.160 -10.192 1.00 98.44 289 ILE A N 1
ATOM 2268 C CA . ILE A 1 289 ? -0.750 4.254 -9.242 1.00 98.44 289 ILE A CA 1
ATOM 2269 C C . ILE A 1 289 ? -2.022 5.031 -9.612 1.00 98.44 289 ILE A C 1
ATOM 2271 O O . ILE A 1 289 ? -2.780 5.435 -8.729 1.00 98.44 289 ILE A O 1
ATOM 2275 N N . GLY A 1 290 ? -2.307 5.200 -10.907 1.00 98.31 290 GLY A N 1
ATOM 2276 C CA . GLY A 1 290 ? -3.567 5.769 -11.385 1.00 98.31 290 GLY A CA 1
ATOM 2277 C C . GLY A 1 290 ? -4.787 4.924 -11.003 1.00 98.31 290 GLY A C 1
ATOM 2278 O O . GLY A 1 290 ? -5.788 5.475 -10.549 1.00 98.31 290 GLY A O 1
ATOM 2279 N N . LYS A 1 291 ? -4.698 3.594 -11.113 1.00 98.38 291 LYS A N 1
ATOM 2280 C CA . LYS A 1 291 ? -5.792 2.675 -10.758 1.00 98.38 291 LYS A CA 1
ATOM 2281 C C . LYS A 1 291 ? -5.998 2.535 -9.254 1.00 98.38 291 LYS A C 1
ATOM 2283 O O . LYS A 1 291 ? -7.139 2.595 -8.804 1.00 98.38 291 LYS A O 1
ATOM 2288 N N . ILE A 1 292 ? -4.921 2.499 -8.472 1.00 98.31 292 ILE A N 1
ATOM 2289 C CA . ILE 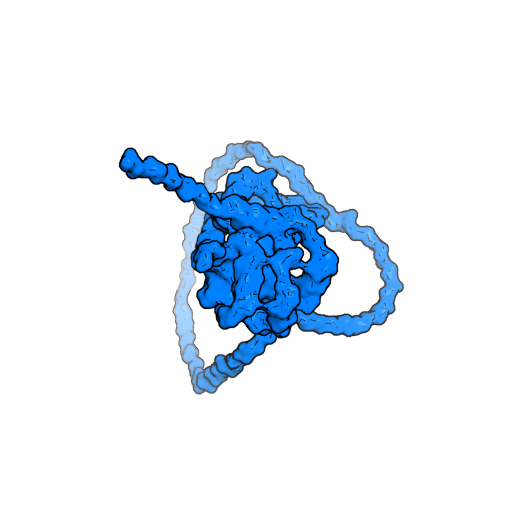A 1 292 ? -4.992 2.613 -7.008 1.00 98.31 292 ILE A CA 1
ATOM 2290 C C . ILE A 1 292 ? -5.640 3.956 -6.619 1.00 98.31 292 ILE A C 1
ATOM 2292 O O . ILE A 1 292 ? -6.564 3.982 -5.811 1.00 98.31 292 ILE A O 1
ATOM 2296 N N . SER A 1 293 ? -5.262 5.068 -7.264 1.00 97.50 293 SER A N 1
ATOM 2297 C CA . SER A 1 293 ? -5.873 6.389 -7.022 1.00 97.50 293 SER A CA 1
ATOM 2298 C C . SER A 1 293 ? -7.368 6.441 -7.352 1.00 97.50 293 SER A C 1
ATOM 2300 O O . SER A 1 293 ? -8.132 7.086 -6.635 1.00 97.50 293 SER A O 1
ATOM 2302 N N . GLU A 1 294 ? -7.812 5.756 -8.411 1.00 97.69 294 GLU A N 1
ATOM 2303 C CA . GLU A 1 294 ? -9.238 5.592 -8.720 1.00 97.69 294 GLU A CA 1
ATOM 2304 C C . GLU A 1 294 ? -9.969 4.761 -7.651 1.00 97.69 294 GLU A C 1
ATOM 2306 O O . GLU A 1 294 ? -11.150 5.011 -7.402 1.00 97.69 294 GLU A O 1
ATOM 2311 N N . ALA A 1 295 ? -9.291 3.822 -6.986 1.00 97.75 295 ALA A N 1
ATOM 2312 C CA . ALA A 1 295 ? -9.835 2.947 -5.945 1.00 97.75 295 ALA A CA 1
ATOM 2313 C C . ALA A 1 295 ? -9.707 3.490 -4.502 1.00 97.75 295 ALA A C 1
ATOM 2315 O O . ALA A 1 295 ? -10.235 2.890 -3.572 1.00 97.75 295 ALA A O 1
ATOM 2316 N N . VAL A 1 296 ? -9.082 4.647 -4.273 1.00 97.50 296 VAL A N 1
ATOM 2317 C CA . VAL A 1 296 ? -9.032 5.271 -2.937 1.00 97.50 296 VAL A CA 1
ATOM 2318 C C . VAL A 1 296 ? -10.311 6.062 -2.627 1.00 97.50 296 VAL A C 1
ATOM 2320 O O . VAL A 1 296 ? -10.881 6.752 -3.478 1.00 97.50 296 VAL A O 1
ATOM 2323 N N . HIS A 1 297 ? -10.752 6.019 -1.366 1.00 96.81 297 HIS A N 1
ATOM 2324 C CA . HIS A 1 297 ? -11.735 6.943 -0.799 1.00 96.81 297 HIS A CA 1
ATOM 2325 C C . HIS A 1 297 ? -11.130 7.686 0.403 1.00 96.81 297 HIS A C 1
ATOM 2327 O O . HIS A 1 297 ? -11.022 7.146 1.504 1.00 96.81 297 HIS A O 1
ATOM 2333 N N . TRP A 1 298 ? -10.782 8.958 0.197 1.00 95.38 298 TRP A N 1
ATOM 2334 C CA . TRP A 1 298 ? -10.245 9.837 1.239 1.00 95.38 298 TRP A CA 1
ATOM 2335 C C . TRP A 1 298 ? -11.314 10.212 2.277 1.00 95.38 298 TRP A C 1
ATOM 2337 O O . TRP A 1 298 ? -12.326 10.840 1.963 1.00 95.38 298 TRP A O 1
ATOM 2347 N N . ARG A 1 299 ? -11.069 9.842 3.533 1.00 92.25 299 ARG A N 1
ATOM 2348 C CA . ARG A 1 299 ? -11.891 10.106 4.717 1.00 92.25 299 ARG A CA 1
ATOM 2349 C C . ARG A 1 299 ? -11.260 11.229 5.541 1.00 92.25 299 ARG A C 1
ATOM 2351 O O . ARG A 1 299 ? -10.596 10.960 6.536 1.00 92.25 299 ARG A O 1
ATOM 2358 N N . LYS A 1 300 ? -11.480 12.478 5.123 1.00 85.38 300 LYS A N 1
ATOM 2359 C CA . LYS A 1 300 ? -11.072 13.648 5.917 1.00 85.38 300 LYS A CA 1
ATOM 2360 C C . LYS A 1 300 ? -12.008 13.875 7.103 1.00 85.38 300 LYS A C 1
ATOM 2362 O O . LYS A 1 300 ? -13.220 13.711 6.926 1.00 85.38 300 LYS A O 1
ATOM 2367 N N . ASP A 1 301 ? -11.501 14.287 8.269 1.00 69.62 301 ASP A N 1
ATOM 2368 C CA . ASP A 1 301 ? -12.340 14.539 9.461 1.00 69.62 301 ASP A CA 1
ATOM 2369 C C . ASP A 1 301 ? -13.092 15.887 9.388 1.00 69.62 301 ASP A C 1
ATOM 2371 O O . ASP A 1 301 ? -12.889 16.828 10.153 1.00 69.62 301 ASP A O 1
ATOM 2375 N N . SER A 1 302 ? -13.980 15.992 8.399 1.00 44.97 302 SER A N 1
ATOM 2376 C CA . SER A 1 302 ? -14.828 17.160 8.143 1.00 44.97 302 SER A CA 1
ATOM 2377 C C . SER A 1 302 ? -16.115 17.127 8.981 1.00 44.97 302 SER A C 1
ATOM 2379 O O . SER A 1 302 ? -17.183 16.843 8.442 1.00 44.97 302 SER A O 1
ATOM 2381 N N . GLN A 1 303 ? -15.968 17.457 10.272 1.00 36.62 303 GLN A N 1
ATOM 2382 C CA . GLN A 1 303 ? -17.022 17.732 11.277 1.00 36.62 303 GLN A CA 1
ATOM 2383 C C . GLN A 1 303 ? -18.084 16.624 11.466 1.00 36.62 303 GLN A C 1
ATOM 2385 O O . GLN A 1 303 ? -19.226 16.788 10.982 1.00 36.62 303 GLN A O 1
#

Organism: NCBI:txid2811108

Mean predicted aligned error: 14.74 Å

pLDDT: mean 77.74, std 24.74, range [30.27, 98.62]

Foldseek 3Di:
DDDDPDDPPDPVVVLQVQVVCQAPPDADPVLVVLCVVQQKAWFWADAQDDIFIWIKGWDFPPPPDPDPPPPPPVDDDDDDDDDDDDDDDDDDDDDDDDDDDDDDDDDDPDDDPDPVPPDDDPDDDDDDDPDPPDPDPPGDIAMAIQADPLAHETESHLVLNLVVLLDPDDGGVVPGPSSVVCNVPDDSSSSHHDPLRYAHLNCQLVQLVVAPVSHDLSNLLSNLVVLCNSCRNRVPCLSDVCSDPPHPSVLLNVLSVLCVVDDPSVVVSSVVNNVDDSVVSSVSSVSSSVSNVVRYDYDYPPD

Sequence (303 aa):
MGRHQDKSKTDDTSASDSLDLALSGTRSKEADRFWEQVGVDPIVIHLGKNSGLTLRAYKAYEPEDLDEELDEDTDDDAEPAKGQAKNKRGKKSDEDDRPDIENPEDVDNFVEPDISDFVDEDTDDDTEETTPKAERLDVDEVPVFLSKNGKVLLFDTREALVKYVKSQAKHDLTQIETFAKLKKGLKAEYVVCDEADNFELDLVVTNLRGGHDAWEPELLISAGEIARDLGQALDLRSVTEPLAEGSPLDDIDESLRTIVDGGFRSFFAKRKLRRVSTEQAAIAWRGIIGKISEAVHWRKDSQ

Solvent-accessible surface area (backbone atoms only — not comparable to full-atom values): 18652 Å² total; per-residue (Å²): 137,92,76,84,82,83,78,90,75,77,74,65,68,62,41,51,54,45,38,52,51,20,66,72,38,83,74,44,81,69,31,54,53,48,30,68,74,39,55,45,48,45,30,36,47,32,55,84,88,49,62,24,40,38,41,41,29,66,41,72,55,71,81,78,75,80,76,80,79,70,75,79,84,75,82,85,83,89,83,84,90,86,81,85,85,91,86,85,92,86,84,88,86,79,85,89,90,85,83,90,85,91,83,81,88,88,80,81,88,77,76,77,81,76,81,78,86,77,72,81,88,82,82,80,90,75,89,72,81,83,69,83,75,76,76,72,78,84,64,54,68,42,48,39,38,45,21,47,94,58,22,46,41,28,16,40,30,43,60,52,46,48,55,49,64,58,45,93,72,87,43,57,45,68,74,49,89,36,35,70,56,42,52,69,68,66,50,48,95,48,50,35,20,55,82,90,32,54,33,60,56,50,50,48,50,54,34,37,64,62,34,81,94,53,51,55,52,66,64,52,44,50,39,50,50,55,41,43,42,54,11,64,55,39,73,32,56,82,34,32,66,62,54,32,90,84,24,86,48,28,60,45,42,58,31,34,51,39,44,71,78,30,75,76,62,17,58,56,26,54,62,52,55,75,71,58,58,40,67,57,53,28,51,51,49,49,48,33,52,49,53,53,57,70,28,51,41,81,46,66,85,80,127

Nearest PDB structures (foldseek):
  6drq-assembly1_A  TM=7.964E-01  e=2.395E-09  Mycobacterium tuberculosis H37Rv
  4c3b-assembly2_M  TM=4.526E-01  e=1.495E+00  Human respiratory syncytial virus A2
  4c3b-assembly4_G  TM=4.523E-01  e=1.761E+00  Human respiratory syncytial virus A2
  4c3b-assembly1_L  TM=3.896E-01  e=1.076E+00  Human respiratory syncytial virus A2
  4c3b-assembly1_K  TM=3.716E-01  e=1.667E+00  Human respiratory syncytial virus A2